Protein AF-A0A3D5Z446-F1 (afdb_monomer)

Radius of gyration: 18.98 Å; Cα contacts (8 Å, |Δi|>4): 408; chains: 1; bounding box: 45×40×51 Å

Structure (mmCIF, N/CA/C/O backbone):
data_AF-A0A3D5Z446-F1
#
_entry.id   AF-A0A3D5Z446-F1
#
loop_
_atom_site.group_PDB
_atom_site.id
_atom_site.type_symbol
_atom_site.label_atom_id
_atom_site.label_alt_id
_atom_site.label_comp_id
_atom_site.label_asym_id
_atom_site.label_entity_id
_atom_site.label_seq_id
_atom_site.pdbx_PDB_ins_code
_atom_site.Cartn_x
_atom_site.Cartn_y
_atom_site.Cartn_z
_atom_site.occupancy
_atom_site.B_iso_or_equiv
_atom_site.auth_seq_id
_atom_site.auth_comp_id
_atom_site.auth_asym_id
_atom_site.auth_atom_id
_atom_site.pdbx_PDB_model_num
ATOM 1 N N . MET A 1 1 ? -9.336 -8.240 -19.511 1.00 37.75 1 MET A N 1
ATOM 2 C CA . MET A 1 1 ? -8.787 -9.476 -18.909 1.00 37.75 1 MET A CA 1
ATOM 3 C C . MET A 1 1 ? -7.400 -9.850 -19.448 1.00 37.75 1 MET A C 1
ATOM 5 O O . MET A 1 1 ? -6.536 -10.109 -18.628 1.00 37.75 1 MET A O 1
ATOM 9 N N . LEU A 1 2 ? -7.125 -9.786 -20.762 1.00 38.28 2 LEU A N 1
ATOM 10 C CA . LEU A 1 2 ? -5.829 -10.182 -21.368 1.00 38.28 2 LEU A CA 1
ATOM 11 C C . LEU A 1 2 ? -4.587 -9.330 -20.999 1.00 38.28 2 LEU A C 1
ATOM 13 O O . LEU A 1 2 ? -3.461 -9.781 -21.172 1.00 38.28 2 LEU A O 1
ATOM 17 N N . SER A 1 3 ? -4.750 -8.090 -20.524 1.00 54.88 3 SER A N 1
ATOM 18 C CA . SER A 1 3 ? -3.614 -7.197 -20.223 1.00 54.88 3 SER A CA 1
ATOM 19 C C . SER A 1 3 ? -2.907 -7.513 -18.904 1.00 54.88 3 SER A C 1
ATOM 21 O O . SER A 1 3 ? -1.715 -7.243 -18.780 1.00 54.88 3 SER A O 1
ATOM 23 N N . ASN A 1 4 ? -3.639 -8.067 -17.931 1.00 65.50 4 ASN A N 1
ATOM 24 C CA . ASN A 1 4 ? -3.119 -8.335 -16.589 1.00 65.50 4 ASN A CA 1
ATOM 25 C C . ASN A 1 4 ? -2.295 -9.619 -16.554 1.00 65.50 4 ASN A C 1
ATOM 27 O O . ASN A 1 4 ? -1.234 -9.621 -15.941 1.00 65.50 4 ASN A O 1
ATOM 31 N N . SER A 1 5 ? -2.731 -10.667 -17.265 1.00 74.88 5 SER A N 1
ATOM 32 C CA . SER A 1 5 ? -1.976 -11.922 -17.363 1.00 74.88 5 SER A CA 1
ATOM 33 C C . SER A 1 5 ? -0.586 -11.680 -17.941 1.00 74.88 5 SER A C 1
ATOM 35 O O . SER A 1 5 ? 0.400 -12.051 -17.327 1.00 74.88 5 SER A O 1
ATOM 37 N N . ARG A 1 6 ? -0.481 -10.910 -19.031 1.00 84.94 6 ARG A N 1
ATOM 38 C CA . ARG A 1 6 ? 0.816 -10.606 -19.649 1.00 84.94 6 ARG A CA 1
ATOM 39 C C . ARG A 1 6 ? 1.774 -9.853 -18.718 1.00 84.94 6 ARG A C 1
ATOM 41 O O . ARG A 1 6 ? 2.976 -10.077 -18.779 1.00 84.94 6 ARG A O 1
ATOM 48 N N . LEU A 1 7 ? 1.277 -8.924 -17.899 1.00 88.69 7 LEU A N 1
ATOM 49 C CA . LEU A 1 7 ? 2.117 -8.211 -16.928 1.00 88.69 7 LEU A CA 1
ATOM 50 C C . LEU A 1 7 ? 2.594 -9.137 -15.806 1.00 88.69 7 LEU A C 1
ATOM 52 O O . LEU A 1 7 ? 3.760 -9.068 -15.425 1.00 88.69 7 LEU A O 1
ATOM 56 N N . LEU A 1 8 ? 1.707 -10.004 -15.317 1.00 87.62 8 LEU A N 1
ATOM 57 C CA . LEU A 1 8 ? 2.046 -11.023 -14.328 1.00 87.62 8 LEU A CA 1
ATOM 58 C C . LEU A 1 8 ? 3.076 -12.010 -14.887 1.00 87.62 8 LEU A C 1
ATOM 60 O O . LEU A 1 8 ? 4.090 -12.227 -14.240 1.00 87.62 8 LEU A O 1
ATOM 64 N N . ASP A 1 9 ? 2.903 -12.503 -16.114 1.00 91.00 9 ASP A N 1
ATOM 65 C CA . ASP A 1 9 ? 3.863 -13.404 -16.769 1.00 91.00 9 ASP A CA 1
ATOM 66 C C . ASP A 1 9 ? 5.250 -12.758 -16.886 1.00 91.00 9 ASP A C 1
ATOM 68 O O . ASP A 1 9 ? 6.274 -13.391 -16.628 1.00 91.00 9 ASP A O 1
ATOM 72 N N . LYS A 1 10 ? 5.296 -11.462 -17.225 1.00 93.94 10 LYS A N 1
ATOM 73 C CA . LYS A 1 10 ? 6.548 -10.696 -17.276 1.00 93.94 10 LYS A CA 1
ATOM 74 C C . LYS A 1 10 ? 7.211 -10.576 -15.908 1.00 93.94 10 LYS A C 1
ATOM 76 O O . LYS A 1 10 ? 8.431 -10.627 -15.855 1.00 93.94 10 LYS A O 1
ATOM 81 N N . LEU A 1 11 ? 6.440 -10.404 -14.838 1.00 94.31 11 LEU A N 1
ATOM 82 C CA . LEU A 1 11 ? 6.952 -10.295 -13.469 1.00 94.31 11 LEU A CA 1
ATOM 83 C C . LEU A 1 11 ? 7.368 -11.645 -12.878 1.00 94.31 11 LEU A C 1
ATOM 85 O O . LEU A 1 11 ? 8.343 -11.700 -12.143 1.00 94.31 11 LEU A O 1
ATOM 89 N N . LEU A 1 12 ? 6.639 -12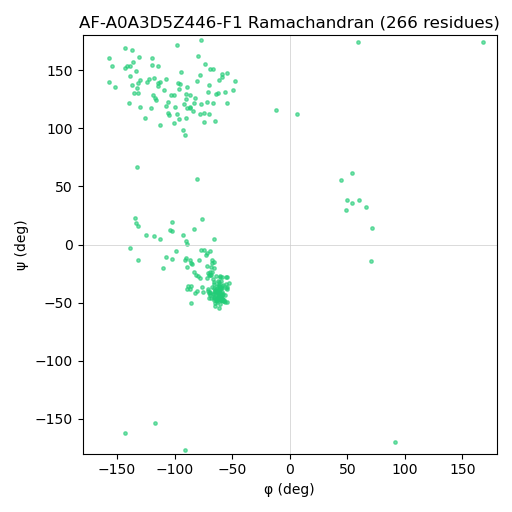.718 -13.181 1.00 93.31 12 LEU A N 1
ATOM 90 C CA . LEU A 1 12 ? 6.845 -14.034 -12.572 1.00 93.31 12 LEU A CA 1
ATOM 91 C C . LEU A 1 12 ? 7.899 -14.864 -13.299 1.00 93.31 12 LEU A C 1
ATOM 93 O O . LEU A 1 12 ? 8.662 -15.583 -12.662 1.00 93.31 12 LEU A O 1
ATOM 97 N N . THR A 1 13 ? 7.932 -14.789 -14.628 1.00 93.88 13 THR A N 1
ATOM 98 C CA . THR A 1 13 ? 8.770 -15.673 -15.455 1.00 93.88 13 THR A CA 1
ATOM 99 C C . THR A 1 13 ? 9.466 -14.961 -16.613 1.00 93.88 13 THR A C 1
ATOM 101 O O . THR A 1 13 ? 10.196 -15.597 -17.367 1.00 93.88 13 THR A O 1
ATOM 104 N N . GLY A 1 14 ? 9.211 -13.667 -16.809 1.00 94.50 14 GLY A N 1
ATOM 105 C CA . GLY A 1 14 ? 9.673 -12.920 -17.976 1.00 94.50 14 GLY A CA 1
ATOM 106 C C . GLY A 1 14 ? 10.627 -11.782 -17.635 1.00 94.50 14 GLY A C 1
ATOM 107 O O . GLY A 1 14 ? 11.328 -11.804 -16.628 1.00 94.50 14 GLY A O 1
ATOM 108 N N . GLU A 1 15 ? 10.646 -10.766 -18.503 1.00 95.19 15 GLU A N 1
ATOM 109 C CA . GLU A 1 15 ? 11.639 -9.689 -18.429 1.00 95.19 15 GLU A CA 1
ATOM 110 C C . GLU A 1 15 ? 11.600 -8.885 -17.122 1.00 95.19 15 GLU A C 1
ATOM 112 O O . GLU A 1 15 ? 12.626 -8.385 -16.707 1.00 95.19 15 GLU A O 1
ATOM 117 N N . TYR A 1 16 ? 10.471 -8.778 -16.419 1.00 96.50 16 TYR A N 1
ATOM 118 C CA . TYR A 1 16 ? 10.388 -8.004 -15.171 1.00 96.50 16 TYR A CA 1
ATOM 119 C C . TYR A 1 16 ? 10.694 -8.818 -13.906 1.00 96.50 16 TYR A C 1
ATOM 121 O O . TYR A 1 16 ? 10.630 -8.258 -12.811 1.00 96.50 16 TYR A O 1
ATOM 129 N N . LEU A 1 17 ? 11.063 -10.096 -14.026 1.00 96.81 17 LEU A N 1
ATOM 130 C CA . LEU A 1 17 ? 11.439 -10.925 -12.878 1.00 96.81 17 LEU A CA 1
ATOM 131 C C . LEU A 1 17 ? 12.616 -10.354 -12.060 1.00 96.81 17 LEU A C 1
ATOM 133 O O . LEU A 1 17 ? 12.499 -10.326 -10.834 1.00 96.81 17 LEU A O 1
ATOM 137 N N . PRO A 1 18 ? 13.706 -9.827 -12.658 1.00 97.81 18 PRO A N 1
ATOM 138 C CA . PRO A 1 18 ? 14.780 -9.207 -11.877 1.00 97.81 18 PRO A CA 1
ATOM 139 C C . PRO A 1 18 ? 14.294 -8.010 -11.048 1.00 97.81 18 PRO A C 1
ATOM 141 O O . PRO A 1 18 ? 14.693 -7.848 -9.899 1.00 97.81 18 PRO A O 1
ATOM 144 N N . ILE A 1 19 ? 13.365 -7.213 -11.590 1.00 97.62 19 ILE A N 1
ATOM 145 C CA . ILE A 1 19 ? 12.755 -6.077 -10.882 1.00 97.62 19 ILE A CA 1
ATOM 146 C C . ILE A 1 19 ? 11.914 -6.572 -9.702 1.00 97.62 19 ILE A C 1
ATOM 148 O O . ILE A 1 19 ? 12.029 -6.028 -8.605 1.00 97.62 19 ILE A O 1
ATOM 152 N N . LEU A 1 20 ? 11.087 -7.605 -9.907 1.00 96.50 20 LEU A N 1
ATOM 153 C CA . LEU A 1 20 ? 10.292 -8.200 -8.830 1.00 96.50 20 LEU A CA 1
ATOM 154 C C . LEU A 1 20 ? 11.195 -8.732 -7.710 1.00 96.50 20 LEU A C 1
ATOM 156 O O . LEU A 1 20 ? 10.954 -8.437 -6.543 1.00 96.50 20 LEU A O 1
ATOM 160 N N . ASN A 1 21 ? 12.241 -9.482 -8.064 1.00 96.62 21 ASN A N 1
ATOM 161 C CA . ASN A 1 21 ? 13.179 -10.050 -7.098 1.00 96.62 21 ASN A CA 1
ATOM 162 C C . ASN A 1 21 ? 13.910 -8.967 -6.304 1.00 96.62 21 ASN A C 1
ATOM 164 O O . ASN A 1 21 ? 14.056 -9.106 -5.092 1.00 96.62 21 ASN A O 1
ATOM 168 N N . LEU A 1 22 ? 14.329 -7.881 -6.959 1.00 96.94 22 LEU A N 1
ATOM 169 C CA . LEU A 1 22 ? 14.943 -6.748 -6.276 1.00 96.94 22 LEU A CA 1
ATOM 170 C C . LEU A 1 22 ? 13.975 -6.139 -5.259 1.00 96.94 22 LEU A C 1
ATOM 172 O O . LEU A 1 22 ? 14.331 -6.017 -4.093 1.00 96.94 22 LEU A O 1
ATOM 176 N N . VAL A 1 23 ? 12.740 -5.820 -5.666 1.00 95.00 23 VAL A N 1
ATOM 177 C CA . VAL A 1 23 ? 11.748 -5.208 -4.763 1.00 95.00 23 VAL A CA 1
ATOM 178 C C . VAL A 1 23 ? 11.422 -6.117 -3.577 1.00 95.00 23 VAL A C 1
ATOM 180 O O . VAL A 1 23 ? 11.305 -5.632 -2.461 1.00 95.00 23 VAL A O 1
ATOM 183 N N . LYS A 1 24 ? 11.324 -7.437 -3.780 1.00 92.75 24 LYS A N 1
ATOM 184 C CA . LYS A 1 24 ? 11.061 -8.391 -2.687 1.00 92.75 24 LYS A CA 1
ATOM 185 C C . LYS A 1 24 ? 12.178 -8.441 -1.641 1.00 92.75 24 LYS A C 1
ATOM 187 O O . LYS A 1 24 ? 11.905 -8.782 -0.496 1.00 92.75 24 LYS A O 1
ATOM 192 N N . ASN A 1 25 ? 13.410 -8.119 -2.032 1.00 93.00 25 ASN A N 1
ATOM 193 C CA . ASN A 1 25 ? 14.583 -8.152 -1.158 1.00 93.00 25 ASN A CA 1
ATOM 194 C C . ASN A 1 25 ? 14.959 -6.773 -0.589 1.00 93.00 25 ASN A C 1
ATOM 196 O O . ASN A 1 25 ? 15.871 -6.684 0.232 1.00 93.00 25 ASN A O 1
ATOM 200 N N . ASP A 1 26 ? 14.286 -5.706 -1.019 1.00 92.94 26 ASP A N 1
ATOM 201 C CA . ASP A 1 26 ? 14.576 -4.331 -0.626 1.00 92.94 26 ASP A CA 1
ATOM 202 C C . ASP A 1 26 ? 13.424 -3.776 0.229 1.00 92.94 26 ASP A C 1
ATOM 204 O O . ASP A 1 26 ? 12.380 -3.414 -0.317 1.00 92.94 26 ASP A O 1
ATOM 208 N N . PRO A 1 27 ? 13.584 -3.689 1.564 1.00 86.25 27 PRO A N 1
ATOM 209 C CA . PRO A 1 27 ? 12.494 -3.327 2.471 1.00 86.25 27 PRO A CA 1
ATOM 210 C C . PR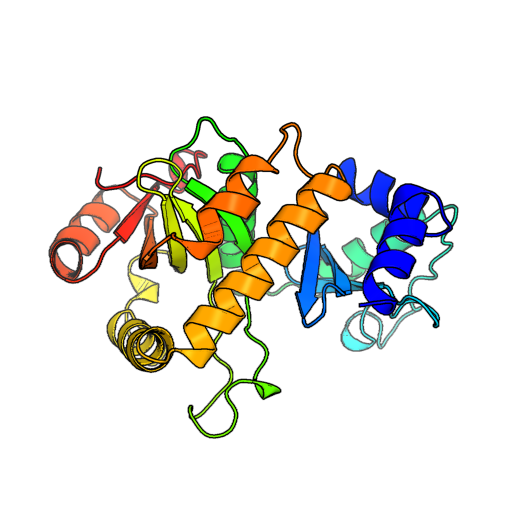O A 1 27 ? 12.012 -1.878 2.320 1.00 86.25 27 PRO A C 1
ATOM 212 O O . PRO A 1 27 ? 10.952 -1.538 2.842 1.00 86.25 27 PRO A O 1
ATOM 215 N N . ASP A 1 28 ? 12.767 -1.022 1.622 1.00 88.00 28 ASP A N 1
ATOM 216 C CA . ASP A 1 28 ? 12.363 0.361 1.370 1.00 88.00 28 ASP A CA 1
ATOM 217 C C . ASP A 1 28 ? 11.562 0.522 0.068 1.00 88.00 28 ASP A C 1
ATOM 219 O O . ASP A 1 28 ? 11.038 1.608 -0.216 1.00 88.00 28 ASP A O 1
ATOM 223 N N . LEU A 1 29 ? 11.526 -0.515 -0.772 1.00 91.50 29 LEU A N 1
ATOM 224 C CA . LEU A 1 29 ? 10.749 -0.518 -2.001 1.00 91.50 29 LEU A CA 1
ATOM 225 C C . LEU A 1 29 ? 9.416 -1.217 -1.778 1.00 91.50 29 LEU A C 1
ATOM 227 O O . LEU A 1 29 ? 9.328 -2.282 -1.177 1.00 91.50 29 LEU A O 1
ATOM 231 N N . SER A 1 30 ? 8.366 -0.641 -2.350 1.00 89.50 30 SER A N 1
ATOM 232 C CA . SER A 1 30 ? 7.062 -1.288 -2.413 1.00 89.50 30 SER A CA 1
ATOM 233 C C . SER A 1 30 ? 6.583 -1.374 -3.849 1.00 89.50 30 SER A C 1
ATOM 235 O O . SER A 1 30 ? 6.746 -0.441 -4.639 1.00 89.50 30 SER A O 1
ATOM 237 N N . ILE A 1 31 ? 5.984 -2.509 -4.200 1.00 91.31 31 ILE A N 1
ATOM 238 C CA . ILE A 1 31 ? 5.259 -2.673 -5.455 1.00 91.31 31 ILE A CA 1
ATOM 239 C C . ILE A 1 31 ? 3.764 -2.707 -5.154 1.00 91.31 31 ILE A C 1
ATOM 241 O O . ILE A 1 31 ? 3.272 -3.577 -4.440 1.00 91.31 31 ILE A O 1
ATOM 245 N N . GLU A 1 32 ? 3.041 -1.742 -5.713 1.00 88.00 32 GLU A N 1
ATOM 246 C CA . GLU A 1 32 ? 1.597 -1.632 -5.548 1.00 88.00 32 GLU A CA 1
ATOM 247 C C . GLU A 1 32 ? 0.884 -1.855 -6.876 1.00 88.00 32 GLU A C 1
ATOM 249 O O . GLU A 1 32 ? 1.292 -1.354 -7.932 1.00 88.00 32 GLU A O 1
ATOM 254 N N . MET A 1 33 ? -0.219 -2.594 -6.807 1.00 83.69 33 MET A N 1
ATOM 255 C CA . MET A 1 33 ? -1.065 -2.910 -7.953 1.00 83.69 33 MET A CA 1
ATOM 256 C C . MET A 1 33 ? -2.173 -1.863 -8.032 1.00 83.69 33 MET A C 1
ATOM 258 O O . MET A 1 33 ? -3.153 -1.921 -7.298 1.00 83.69 33 MET A O 1
ATOM 262 N N . ARG A 1 34 ? -1.999 -0.861 -8.900 1.00 77.44 34 ARG A N 1
ATOM 263 C CA . ARG A 1 34 ? -2.938 0.270 -9.037 1.00 77.44 34 ARG A CA 1
ATOM 264 C C . ARG A 1 34 ? -3.905 0.062 -10.198 1.00 77.44 34 ARG A C 1
ATOM 266 O O . ARG A 1 34 ? -3.719 -0.867 -10.972 1.00 77.44 34 ARG A O 1
ATOM 273 N N . ILE A 1 35 ? -4.918 0.933 -10.315 1.00 70.75 35 ILE A N 1
ATOM 274 C CA . ILE A 1 35 ? -5.964 0.992 -11.366 1.00 70.75 35 ILE A CA 1
ATOM 275 C C . ILE A 1 35 ? -5.659 0.097 -12.583 1.00 70.75 35 ILE A C 1
ATOM 277 O O . ILE A 1 35 ? -4.710 0.358 -13.324 1.00 70.75 35 ILE A O 1
ATOM 281 N N . LYS A 1 36 ? -6.507 -0.917 -12.813 1.00 72.31 36 LYS A N 1
ATOM 282 C CA . LYS A 1 36 ? -6.322 -1.975 -13.832 1.00 72.31 36 LYS A CA 1
ATOM 283 C C . LYS A 1 36 ? -5.122 -2.900 -13.555 1.00 72.31 36 LYS A C 1
ATOM 285 O O . LYS A 1 36 ? -4.524 -3.393 -14.503 1.00 72.31 36 LYS A O 1
ATOM 290 N N . ASN A 1 37 ? -4.795 -3.154 -12.284 1.00 73.50 37 ASN A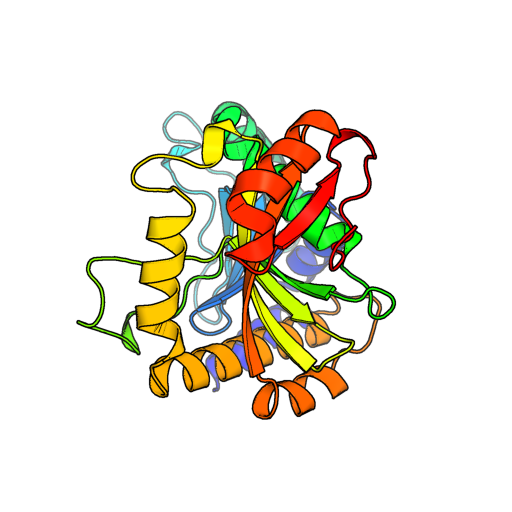 N 1
ATOM 291 C CA . ASN A 1 37 ? -3.674 -3.994 -11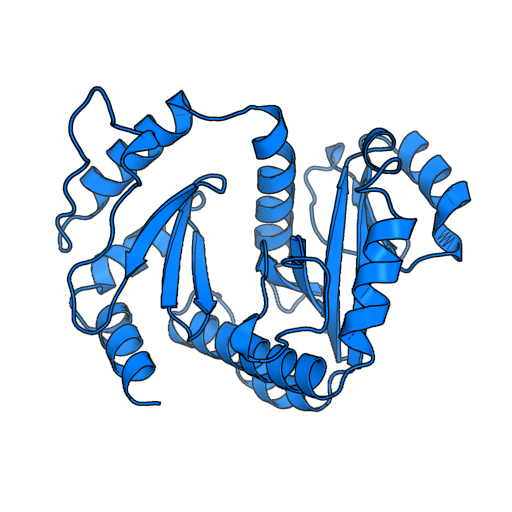.829 1.00 73.50 37 ASN A CA 1
ATOM 292 C C . ASN A 1 37 ? -2.332 -3.643 -12.489 1.00 73.50 37 ASN A C 1
ATOM 294 O O . ASN A 1 37 ? -1.535 -4.518 -12.825 1.00 73.50 37 ASN A O 1
ATOM 298 N N . GLN A 1 38 ? -2.089 -2.354 -12.702 1.00 86.19 38 GLN A N 1
ATOM 299 C CA . GLN A 1 38 ? -0.813 -1.867 -13.188 1.00 86.19 38 GLN A CA 1
ATOM 300 C C . GLN A 1 38 ? 0.214 -1.852 -12.042 1.00 86.19 38 GLN A C 1
ATOM 302 O O . GLN A 1 38 ? -0.001 -1.119 -11.070 1.00 86.19 38 GLN A O 1
ATOM 307 N N . PRO A 1 39 ? 1.342 -2.576 -12.168 1.00 90.31 39 PRO A N 1
ATOM 308 C CA . PRO A 1 39 ? 2.393 -2.560 -11.166 1.00 90.31 39 PRO A CA 1
ATOM 309 C C . PRO A 1 39 ? 3.139 -1.228 -11.177 1.00 90.31 39 PRO A C 1
ATOM 311 O O . PRO A 1 39 ? 3.581 -0.743 -12.230 1.00 90.31 39 PRO A O 1
ATOM 314 N N . LYS A 1 40 ? 3.300 -0.662 -9.986 1.00 93.56 40 LYS A N 1
ATOM 315 C CA . LYS A 1 40 ? 4.050 0.565 -9.741 1.00 93.56 40 LYS A CA 1
ATOM 316 C C . LYS A 1 40 ? 4.995 0.361 -8.570 1.00 93.56 40 LYS A C 1
ATOM 318 O O . LYS A 1 40 ? 4.556 -0.105 -7.524 1.00 93.56 40 LYS A O 1
ATOM 323 N N . VAL A 1 41 ? 6.264 0.719 -8.749 1.00 94.81 41 VAL A N 1
ATOM 324 C CA . VAL A 1 41 ? 7.288 0.626 -7.704 1.00 94.81 41 VAL A CA 1
ATOM 325 C C . VAL A 1 41 ? 7.503 1.998 -7.083 1.00 94.81 41 VAL A C 1
ATOM 327 O O . VAL A 1 41 ? 7.726 2.979 -7.801 1.00 94.81 41 VAL A O 1
ATOM 330 N N . TYR A 1 42 ? 7.445 2.061 -5.759 1.00 92.69 42 TYR A N 1
ATOM 331 C CA . TYR A 1 42 ? 7.565 3.279 -4.972 1.00 92.69 42 TYR A CA 1
ATOM 332 C C . TYR A 1 42 ? 8.754 3.216 -4.013 1.00 92.69 42 TYR A C 1
ATOM 334 O O . TYR A 1 42 ? 9.163 2.144 -3.577 1.00 92.69 42 TYR A O 1
ATOM 342 N N . TYR A 1 43 ? 9.262 4.397 -3.667 1.00 91.38 43 TYR A N 1
ATOM 343 C CA . TYR A 1 43 ? 10.209 4.634 -2.580 1.00 91.38 43 TYR A CA 1
ATOM 344 C C . TYR A 1 43 ? 9.805 5.924 -1.869 1.00 91.38 43 TYR A C 1
ATOM 346 O O . TYR A 1 43 ? 9.706 6.968 -2.521 1.00 91.38 43 TYR A O 1
ATOM 354 N N . LYS A 1 44 ? 9.528 5.870 -0.558 1.00 86.56 44 LYS A N 1
ATOM 355 C CA . LYS A 1 44 ? 9.132 7.046 0.252 1.00 86.56 44 LYS A CA 1
ATOM 356 C C . LYS A 1 44 ? 8.091 7.944 -0.452 1.00 86.56 44 LYS A C 1
ATOM 358 O O . LYS A 1 44 ? 8.321 9.128 -0.692 1.00 86.56 44 LYS A O 1
ATOM 363 N N . LYS A 1 45 ? 6.961 7.348 -0.859 1.00 85.94 45 LYS A N 1
ATOM 364 C CA . LYS A 1 45 ? 5.813 7.941 -1.585 1.00 85.94 45 LYS A CA 1
ATOM 365 C C . LYS A 1 45 ? 6.086 8.317 -3.041 1.00 85.94 45 LYS A C 1
ATOM 367 O O . LYS A 1 45 ? 5.151 8.535 -3.812 1.00 85.94 45 LYS A O 1
ATOM 372 N N . SER A 1 46 ? 7.350 8.366 -3.444 1.00 89.44 46 SER A N 1
ATOM 373 C CA . SER A 1 46 ? 7.752 8.743 -4.792 1.00 89.44 46 SER A CA 1
ATOM 374 C C . SER A 1 46 ? 7.634 7.548 -5.728 1.00 89.44 46 SER A C 1
ATOM 376 O O . SER A 1 46 ? 8.183 6.479 -5.467 1.00 89.44 46 SER A O 1
ATOM 378 N N . LEU A 1 47 ? 6.904 7.731 -6.827 1.00 92.94 47 LEU A N 1
ATOM 379 C CA . LEU A 1 47 ? 6.793 6.734 -7.886 1.00 92.94 47 LEU A CA 1
ATOM 380 C C . LEU A 1 47 ? 8.129 6.643 -8.627 1.00 92.94 47 LEU A C 1
ATOM 382 O O . LEU A 1 47 ? 8.519 7.585 -9.318 1.00 92.94 47 LEU A O 1
ATOM 386 N N . LEU A 1 48 ? 8.810 5.508 -8.490 1.00 96.25 48 LEU A N 1
ATOM 387 C CA . LEU A 1 48 ? 10.074 5.257 -9.172 1.00 96.25 48 LEU A CA 1
ATOM 388 C C . LEU A 1 48 ? 9.862 4.627 -10.541 1.00 96.25 48 LEU A C 1
ATOM 390 O O . LEU A 1 48 ? 10.606 4.935 -11.462 1.00 96.25 48 LEU A O 1
ATOM 394 N N . LEU A 1 49 ? 8.893 3.723 -10.686 1.00 97.06 49 LEU A N 1
ATOM 395 C CA . LEU A 1 49 ? 8.747 2.937 -11.909 1.00 97.06 49 LEU A CA 1
ATOM 396 C C . LEU A 1 49 ? 7.291 2.539 -12.142 1.00 97.06 49 LEU A C 1
ATOM 398 O O . LEU A 1 49 ? 6.625 2.066 -11.224 1.00 97.06 49 LEU A O 1
ATOM 402 N N . THR A 1 50 ? 6.806 2.669 -13.376 1.00 95.88 50 THR A N 1
ATOM 403 C CA . THR A 1 50 ? 5.526 2.086 -13.808 1.00 95.88 50 THR A CA 1
ATOM 404 C C . THR A 1 50 ? 5.764 1.067 -14.913 1.00 95.88 50 THR A C 1
ATOM 406 O O . THR A 1 50 ? 6.368 1.382 -15.941 1.00 95.88 50 THR A O 1
ATOM 409 N N . LEU A 1 51 ? 5.259 -0.152 -14.717 1.00 94.69 51 LEU A N 1
ATOM 410 C CA . LEU A 1 51 ? 5.411 -1.252 -15.667 1.00 94.69 51 LEU A CA 1
ATOM 411 C C . LEU A 1 51 ? 4.213 -1.345 -16.620 1.00 94.69 51 LEU A C 1
ATOM 413 O O . LEU A 1 51 ? 3.070 -1.026 -16.274 1.00 94.69 51 LEU A O 1
ATOM 417 N N . PHE A 1 52 ? 4.478 -1.803 -17.846 1.00 92.50 52 PHE A N 1
ATOM 418 C CA . PHE A 1 52 ? 3.466 -1.944 -18.892 1.00 92.50 52 PHE A CA 1
ATOM 419 C C . PHE A 1 52 ? 3.565 -3.300 -19.601 1.00 92.50 52 PHE A C 1
ATOM 421 O O . PHE A 1 52 ? 4.657 -3.843 -19.771 1.00 92.50 52 PHE A O 1
ATOM 428 N N . PRO A 1 53 ? 2.438 -3.849 -20.091 1.00 89.19 53 PRO A N 1
ATOM 429 C CA . PRO A 1 53 ? 2.463 -5.121 -20.809 1.00 89.19 53 PRO A CA 1
AT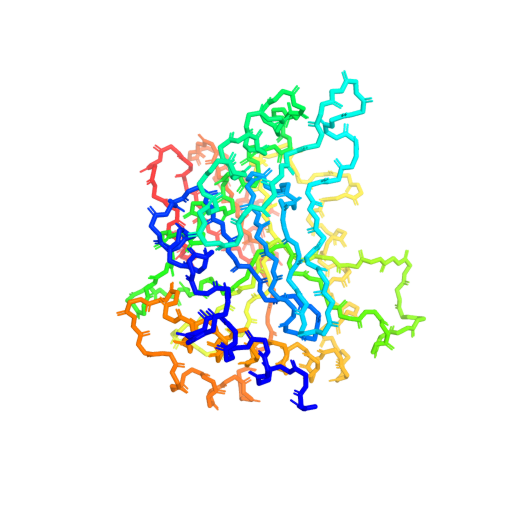OM 430 C C . PRO A 1 53 ? 3.153 -4.984 -22.175 1.00 89.19 53 PRO A C 1
ATOM 432 O O . PRO A 1 53 ? 3.946 -5.843 -22.560 1.00 89.19 53 PRO A O 1
ATOM 435 N N . ASN A 1 54 ? 2.881 -3.881 -22.886 1.00 88.31 54 ASN A N 1
ATOM 436 C CA . ASN A 1 54 ? 3.146 -3.742 -24.326 1.00 88.31 54 ASN A CA 1
ATOM 437 C C . ASN A 1 54 ? 4.012 -2.525 -24.694 1.00 88.31 54 ASN A C 1
ATOM 439 O O . ASN A 1 54 ? 4.129 -2.197 -25.870 1.00 88.31 54 ASN A O 1
ATOM 4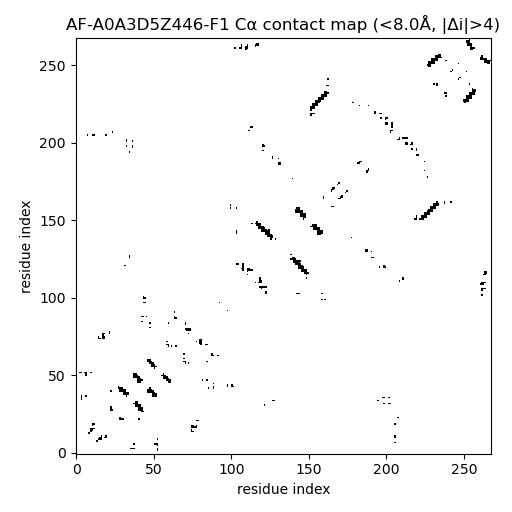43 N N . ARG A 1 55 ? 4.572 -1.812 -23.713 1.00 91.38 55 ARG A N 1
ATOM 444 C CA . ARG A 1 55 ? 5.461 -0.670 -23.959 1.00 91.38 55 ARG A CA 1
ATOM 445 C C . ARG A 1 55 ? 6.576 -0.622 -22.926 1.00 91.38 55 ARG A C 1
ATOM 447 O O . ARG A 1 55 ? 6.518 -1.338 -21.929 1.00 91.38 55 ARG A O 1
ATOM 454 N N . LYS A 1 56 ? 7.574 0.226 -23.179 1.00 93.25 56 LYS A N 1
ATOM 455 C CA . LYS A 1 56 ? 8.668 0.462 -22.236 1.00 93.25 56 LYS A CA 1
ATOM 456 C C . LYS A 1 56 ? 8.127 0.974 -20.891 1.00 93.25 56 LYS A C 1
ATOM 458 O O . LYS A 1 56 ? 7.130 1.706 -20.899 1.00 93.25 56 LYS A O 1
ATOM 463 N N . PRO A 1 57 ? 8.774 0.613 -19.769 1.00 96.06 57 PRO A N 1
ATOM 464 C CA . PRO A 1 57 ? 8.469 1.195 -18.471 1.00 96.06 57 PRO A CA 1
ATOM 465 C C . PRO A 1 57 ? 8.555 2.723 -18.483 1.00 96.06 57 PRO A C 1
ATOM 467 O O . PRO A 1 57 ? 9.374 3.306 -19.196 1.00 96.06 57 PRO A O 1
ATOM 470 N N . GLU A 1 58 ? 7.724 3.363 -17.667 1.00 96.69 58 GLU A N 1
ATOM 471 C CA . GLU A 1 58 ? 7.894 4.779 -17.337 1.00 96.69 58 GLU A CA 1
ATOM 472 C C . GLU A 1 58 ? 8.774 4.888 -16.097 1.00 96.69 58 GLU A C 1
ATOM 474 O O . GLU A 1 58 ? 8.475 4.278 -15.069 1.00 96.69 58 GLU A O 1
ATOM 479 N N . LEU A 1 59 ? 9.860 5.649 -16.222 1.00 97.38 59 LEU A N 1
ATOM 480 C CA . LEU A 1 59 ? 10.880 5.823 -15.190 1.00 97.38 59 LEU A CA 1
ATOM 481 C C . LEU A 1 59 ? 10.560 7.021 -14.278 1.00 97.38 59 LEU A C 1
ATOM 483 O O . LEU A 1 59 ? 9.542 7.697 -14.447 1.00 97.38 59 LEU A O 1
ATOM 487 N N . LEU A 1 60 ? 11.465 7.306 -13.339 1.00 96.12 60 LEU A N 1
ATOM 488 C CA . LEU A 1 60 ? 11.379 8.421 -12.400 1.00 96.12 60 LEU A CA 1
ATOM 489 C C . LEU A 1 60 ? 11.073 9.739 -13.125 1.00 96.12 60 LEU A C 1
ATOM 491 O O . LEU A 1 60 ? 11.707 10.090 -14.128 1.00 96.12 60 LEU A O 1
ATOM 495 N N . ALA A 1 61 ? 10.103 10.480 -12.590 1.00 93.88 61 ALA A N 1
ATOM 496 C CA . ALA A 1 61 ? 9.624 11.716 -13.191 1.00 93.88 61 ALA A CA 1
ATOM 497 C C . ALA A 1 61 ? 10.743 12.759 -13.346 1.00 93.88 61 ALA A C 1
ATOM 499 O O . ALA A 1 61 ? 11.589 12.923 -12.467 1.00 93.88 61 ALA A O 1
ATOM 500 N N . VAL A 1 62 ? 10.690 13.525 -14.441 1.00 92.31 62 VAL A N 1
ATOM 501 C CA . VAL A 1 62 ? 11.695 14.549 -14.790 1.00 92.31 62 VAL A CA 1
ATOM 502 C C . VAL A 1 62 ? 11.935 15.582 -13.690 1.00 92.31 62 VAL A C 1
ATOM 504 O O . VAL A 1 62 ? 13.042 16.090 -13.560 1.00 92.31 62 VAL A O 1
ATOM 507 N N . GLY A 1 63 ? 10.935 15.849 -12.846 1.00 91.25 63 GLY A N 1
ATOM 508 C CA . GLY A 1 63 ? 11.066 16.772 -11.718 1.00 91.25 63 GLY A CA 1
ATOM 509 C C . GLY A 1 63 ? 12.212 16.432 -10.757 1.00 91.25 63 GLY A C 1
ATOM 510 O O . GLY A 1 63 ? 12.775 17.348 -10.176 1.00 91.25 63 GLY A O 1
ATOM 511 N N . TYR A 1 64 ? 12.601 15.157 -10.643 1.00 91.19 64 TYR A N 1
ATOM 512 C CA . TYR A 1 64 ? 13.684 14.715 -9.755 1.00 91.19 64 TYR A CA 1
ATOM 513 C C . TYR A 1 64 ? 15.085 14.819 -10.372 1.00 91.19 64 TYR A C 1
ATOM 515 O O . TYR A 1 64 ? 16.077 14.726 -9.654 1.00 91.19 64 TYR A O 1
ATOM 523 N N . TRP A 1 65 ? 15.189 14.966 -11.695 1.00 91.25 65 TRP A N 1
ATOM 524 C CA . TRP A 1 65 ? 16.464 14.986 -12.426 1.00 91.25 65 TRP A CA 1
ATOM 525 C C . TRP A 1 65 ? 16.535 16.117 -13.453 1.00 91.25 65 TRP A C 1
ATOM 527 O O . TRP A 1 65 ? 17.331 16.059 -14.380 1.00 91.25 65 TRP A O 1
ATOM 537 N N . LYS A 1 66 ? 15.739 17.176 -13.279 1.00 89.00 66 LYS A N 1
ATOM 538 C CA . LYS A 1 66 ? 15.644 18.301 -14.224 1.00 89.00 66 LYS A CA 1
ATOM 539 C C . LYS A 1 66 ? 17.004 18.926 -14.569 1.00 89.00 66 LYS A C 1
ATOM 541 O O . LYS A 1 66 ? 17.195 19.373 -15.693 1.00 89.00 66 LYS A O 1
ATOM 546 N N . GLU A 1 67 ? 17.928 18.941 -13.611 1.00 86.06 67 GLU A N 1
ATOM 547 C CA . GLU A 1 67 ? 19.285 19.496 -13.742 1.00 86.06 67 GLU A CA 1
ATOM 548 C C . GLU A 1 67 ? 20.368 18.411 -13.891 1.00 86.06 67 GLU A C 1
ATOM 550 O O . GLU A 1 67 ? 21.557 18.683 -13.743 1.00 86.06 67 GLU A O 1
ATOM 555 N N . GLY A 1 68 ? 19.974 17.162 -14.142 1.00 87.25 68 GLY A N 1
ATOM 556 C CA . GLY A 1 68 ? 20.876 16.016 -14.160 1.00 87.25 68 GLY A CA 1
ATOM 557 C C . GLY A 1 68 ? 20.532 14.991 -15.233 1.00 87.25 68 GLY A C 1
ATOM 558 O O . GLY A 1 68 ? 19.821 15.260 -16.199 1.00 87.25 68 GLY A O 1
ATOM 559 N N . ILE A 1 69 ? 21.078 13.790 -15.060 1.00 88.81 69 ILE A N 1
ATOM 560 C CA . ILE A 1 69 ? 20.889 12.672 -15.982 1.00 88.81 69 ILE A CA 1
ATOM 561 C C . ILE A 1 69 ? 19.760 11.790 -15.451 1.00 88.81 69 ILE A C 1
ATOM 563 O O . ILE A 1 69 ? 19.729 11.458 -14.264 1.00 88.81 69 ILE A O 1
ATOM 567 N N . GLN A 1 70 ? 18.842 11.397 -16.334 1.00 93.69 70 GLN A N 1
ATOM 568 C CA . GLN A 1 70 ? 17.825 10.407 -16.002 1.00 93.69 70 GLN A CA 1
ATOM 569 C C . GLN A 1 70 ? 18.494 9.066 -15.656 1.00 93.69 70 GLN A C 1
ATOM 571 O O . GLN A 1 70 ? 19.292 8.574 -16.457 1.00 93.69 70 GLN A O 1
ATOM 576 N N . PRO A 1 71 ? 18.141 8.427 -14.528 1.00 95.12 71 PRO A N 1
ATOM 577 C CA . PRO A 1 71 ? 18.575 7.063 -14.253 1.00 95.12 71 PRO A CA 1
ATOM 578 C C . PRO A 1 71 ? 18.148 6.115 -15.379 1.00 95.12 71 PRO A C 1
ATOM 580 O O . PRO A 1 71 ? 16.987 6.111 -15.792 1.00 95.12 71 PRO A O 1
ATOM 583 N N . ILE A 1 72 ? 19.080 5.301 -15.870 1.00 96.38 72 ILE A N 1
ATOM 584 C CA . ILE A 1 72 ? 18.825 4.334 -16.944 1.00 96.38 72 ILE A CA 1
ATOM 585 C C . ILE A 1 72 ? 18.396 3.010 -16.319 1.00 96.38 72 ILE A C 1
ATOM 587 O O . ILE A 1 72 ? 19.071 2.505 -15.427 1.00 96.38 72 ILE A O 1
ATOM 591 N N . LEU A 1 73 ? 17.286 2.445 -16.798 1.00 97.44 73 LEU A N 1
ATOM 592 C CA . LEU A 1 73 ? 16.843 1.110 -16.410 1.00 97.44 73 LEU A CA 1
ATOM 593 C C . LEU A 1 73 ? 17.428 0.058 -17.356 1.00 97.44 73 LEU A C 1
ATOM 595 O O . LEU A 1 73 ? 16.975 -0.063 -18.496 1.00 97.44 73 LEU A O 1
ATOM 599 N N . ASP A 1 74 ? 18.381 -0.726 -16.854 1.00 96.75 74 ASP A N 1
ATOM 600 C CA . ASP A 1 74 ? 18.644 -2.068 -17.370 1.00 96.75 74 ASP A CA 1
ATOM 601 C C . ASP A 1 74 ? 17.718 -3.041 -16.637 1.00 96.75 74 ASP A C 1
ATOM 603 O O . ASP A 1 74 ? 17.757 -3.169 -15.418 1.00 96.75 74 ASP A O 1
ATOM 607 N N . VAL A 1 75 ? 16.835 -3.695 -17.384 1.00 94.62 75 VAL A N 1
ATOM 608 C CA . VAL A 1 75 ? 15.831 -4.598 -16.819 1.00 94.62 75 VAL A CA 1
ATOM 609 C C . VAL A 1 75 ? 16.468 -5.883 -16.267 1.00 94.62 75 VAL A C 1
ATOM 611 O O . VAL A 1 75 ? 15.917 -6.464 -15.335 1.00 94.62 75 VAL A O 1
ATOM 614 N N . ASN A 1 76 ? 17.627 -6.299 -16.790 1.00 95.56 76 ASN A N 1
ATOM 615 C CA . ASN A 1 76 ? 18.353 -7.474 -16.299 1.00 95.56 76 ASN A CA 1
ATOM 616 C C . ASN A 1 76 ? 19.191 -7.164 -15.051 1.00 95.56 76 ASN A C 1
ATOM 618 O O . ASN A 1 76 ? 19.438 -8.068 -14.258 1.00 95.56 76 ASN A O 1
ATOM 622 N N . PHE A 1 77 ? 19.597 -5.899 -14.884 1.00 96.75 77 PHE A N 1
ATOM 623 C CA . PHE A 1 77 ? 20.418 -5.407 -13.770 1.00 96.75 77 PHE A CA 1
ATOM 624 C C . PHE A 1 77 ? 19.824 -4.108 -13.184 1.00 96.75 77 PHE A C 1
ATOM 626 O O . PHE A 1 77 ? 20.394 -3.018 -13.344 1.00 96.75 77 PHE A O 1
ATOM 633 N N . PRO A 1 78 ? 18.631 -4.182 -12.559 1.00 97.88 78 PRO A N 1
ATOM 634 C CA . PRO A 1 78 ? 17.874 -3.001 -12.153 1.00 97.88 78 PRO A CA 1
ATOM 635 C C . PRO A 1 78 ? 18.459 -2.258 -10.939 1.00 97.88 78 PRO A C 1
ATOM 637 O O . PRO A 1 78 ? 18.016 -1.147 -10.643 1.00 97.88 78 PRO A O 1
ATOM 640 N N . GLU A 1 79 ? 19.453 -2.814 -10.247 1.00 97.88 79 GLU A N 1
ATOM 641 C CA . GLU A 1 79 ? 20.057 -2.262 -9.027 1.00 97.88 79 GLU A CA 1
ATOM 642 C C . GLU A 1 79 ? 20.547 -0.830 -9.236 1.00 97.88 79 GLU A C 1
ATOM 644 O O . GLU A 1 79 ? 20.176 0.083 -8.497 1.00 97.88 79 GLU A O 1
ATOM 649 N N . SER A 1 80 ? 21.304 -0.606 -10.315 1.00 97.12 80 SER A N 1
ATOM 650 C CA . SER A 1 80 ? 21.869 0.712 -10.616 1.00 97.12 80 SER A CA 1
ATOM 651 C C . SER A 1 80 ? 20.787 1.774 -10.825 1.00 97.12 80 SER A C 1
ATOM 653 O O . SER A 1 80 ? 20.961 2.930 -10.426 1.00 97.12 80 SER A O 1
ATOM 655 N N . TYR A 1 81 ? 19.657 1.387 -11.425 1.00 98.12 81 TYR A N 1
ATOM 656 C CA . TYR A 1 81 ? 18.519 2.276 -11.615 1.00 98.12 81 TYR A CA 1
ATOM 657 C C . TYR A 1 81 ? 17.909 2.685 -10.274 1.00 98.12 81 TYR A C 1
ATOM 659 O O . TYR A 1 81 ? 17.759 3.880 -10.005 1.00 98.12 81 TYR A O 1
ATOM 667 N N . PHE A 1 82 ? 17.571 1.704 -9.432 1.00 98.00 82 PHE A N 1
ATOM 668 C CA . PHE A 1 82 ? 16.912 1.961 -8.154 1.00 98.00 82 PHE A CA 1
ATOM 669 C C . PHE A 1 82 ? 17.815 2.740 -7.195 1.00 98.00 82 PHE A C 1
ATOM 671 O O . PHE A 1 82 ? 17.345 3.705 -6.595 1.00 98.00 82 PHE A O 1
ATOM 678 N N . ASP A 1 83 ? 19.112 2.434 -7.133 1.00 97.19 83 ASP A N 1
ATOM 679 C CA . ASP A 1 83 ? 20.074 3.175 -6.310 1.00 97.19 83 ASP A CA 1
ATOM 680 C C . ASP A 1 83 ? 20.160 4.656 -6.696 1.00 97.19 83 ASP A C 1
ATOM 682 O O . ASP A 1 83 ? 20.169 5.546 -5.838 1.00 97.19 83 ASP A O 1
ATOM 686 N N . GLN A 1 84 ? 20.222 4.945 -7.997 1.00 96.69 84 GLN A N 1
ATOM 687 C CA . GLN A 1 84 ? 20.261 6.319 -8.494 1.00 96.69 84 GLN A CA 1
ATOM 688 C C . GLN A 1 84 ? 18.928 7.033 -8.262 1.00 96.69 84 GLN A C 1
ATOM 690 O O . GLN A 1 84 ? 18.913 8.176 -7.798 1.00 96.69 84 GLN A O 1
ATOM 695 N N . ALA A 1 85 ? 17.810 6.359 -8.533 1.00 96.62 85 ALA A N 1
ATOM 696 C CA . ALA A 1 85 ? 16.478 6.913 -8.339 1.00 96.62 85 ALA A CA 1
ATOM 697 C C . ALA A 1 85 ? 16.210 7.251 -6.861 1.00 96.62 85 ALA A C 1
ATOM 699 O O . ALA A 1 85 ? 15.759 8.361 -6.568 1.00 96.62 85 ALA A O 1
ATOM 700 N N . LYS A 1 86 ? 16.572 6.359 -5.927 1.00 95.44 86 LYS A N 1
ATOM 701 C CA . LYS A 1 86 ? 16.493 6.596 -4.476 1.00 95.44 86 LYS A CA 1
ATOM 702 C C . LYS A 1 86 ? 17.281 7.842 -4.069 1.00 95.44 86 LYS A C 1
ATOM 704 O O . LYS A 1 86 ? 16.727 8.735 -3.434 1.00 95.44 86 LYS A O 1
ATOM 709 N N . LYS A 1 87 ? 18.538 7.973 -4.517 1.00 94.56 87 LYS A N 1
ATOM 710 C CA . LYS A 1 87 ? 19.384 9.152 -4.231 1.00 94.56 87 LYS A CA 1
ATOM 711 C C . LYS A 1 87 ? 18.774 10.462 -4.732 1.00 94.56 87 LYS A C 1
ATOM 713 O O . LYS A 1 87 ? 18.930 11.495 -4.084 1.00 94.56 87 LYS A O 1
ATOM 718 N N . LEU A 1 88 ? 18.110 10.446 -5.887 1.00 94.19 88 LEU A N 1
ATOM 719 C CA . LEU A 1 88 ? 17.425 11.629 -6.409 1.00 94.19 88 LEU A CA 1
ATOM 720 C C . LEU A 1 88 ? 16.182 11.969 -5.586 1.00 94.19 88 LEU A C 1
ATOM 722 O O . LEU A 1 88 ? 15.957 13.145 -5.304 1.00 94.19 88 LEU A O 1
ATOM 726 N N . VAL A 1 89 ? 15.412 10.967 -5.158 1.00 92.00 89 VAL A N 1
ATOM 727 C CA . VAL A 1 89 ? 14.258 11.173 -4.272 1.00 92.00 89 VAL A CA 1
ATOM 728 C C . VAL A 1 89 ? 14.686 11.772 -2.931 1.00 92.00 89 VAL A C 1
ATOM 730 O O . VAL A 1 89 ? 14.090 12.761 -2.513 1.00 92.00 89 VAL A O 1
ATOM 733 N N . GLU A 1 90 ? 15.756 11.268 -2.308 1.00 90.81 90 GLU A N 1
ATOM 734 C CA . GLU A 1 90 ? 16.287 11.807 -1.041 1.00 90.81 90 GLU A CA 1
ATOM 735 C C . GLU A 1 90 ? 16.598 13.304 -1.105 1.00 90.81 90 GLU A C 1
ATOM 737 O O . GLU A 1 90 ? 16.326 14.036 -0.157 1.00 90.81 90 GLU A O 1
ATOM 742 N N . LYS A 1 91 ? 17.098 13.794 -2.244 1.00 89.56 91 LYS A N 1
ATOM 743 C CA . LYS A 1 91 ? 17.394 15.223 -2.437 1.00 89.56 91 LYS A CA 1
ATOM 744 C C . LYS A 1 91 ? 16.147 16.113 -2.497 1.00 89.56 91 LYS A C 1
ATOM 746 O O . LYS A 1 91 ? 16.268 17.319 -2.315 1.00 89.56 91 LYS A O 1
ATOM 751 N N . HIS A 1 92 ? 14.977 15.539 -2.776 1.00 84.31 92 HIS A N 1
ATOM 752 C CA . HIS A 1 92 ? 13.722 16.265 -3.007 1.00 84.31 92 HIS A CA 1
ATOM 753 C C . HIS A 1 92 ? 12.674 16.021 -1.912 1.00 84.31 92 HIS A C 1
ATOM 755 O O . HIS A 1 92 ? 11.535 16.476 -2.036 1.00 84.31 92 HIS A O 1
ATOM 761 N N . ILE A 1 93 ? 13.021 15.284 -0.854 1.00 76.94 93 ILE A N 1
ATOM 762 C CA . ILE A 1 93 ? 12.070 14.906 0.188 1.00 76.94 93 ILE A CA 1
ATOM 763 C C . ILE A 1 93 ? 11.685 16.114 1.052 1.00 76.94 93 ILE A C 1
ATOM 765 O O . ILE A 1 93 ? 12.510 16.741 1.712 1.00 76.94 93 ILE A O 1
ATOM 769 N N . ASP A 1 94 ? 10.382 16.389 1.094 1.00 69.62 94 ASP A N 1
ATOM 770 C CA . ASP A 1 94 ? 9.756 17.207 2.129 1.00 69.62 94 ASP A CA 1
ATOM 771 C C . ASP A 1 94 ? 9.606 16.355 3.397 1.00 69.62 94 ASP A C 1
ATOM 773 O O . ASP A 1 94 ? 8.831 15.391 3.434 1.00 69.62 94 ASP A O 1
ATOM 777 N N . VAL A 1 95 ? 10.365 16.710 4.436 1.00 65.44 95 VAL A N 1
ATOM 778 C CA . VAL A 1 95 ? 10.456 15.959 5.697 1.00 65.44 95 VAL A CA 1
ATOM 779 C C . VAL A 1 95 ? 9.080 15.736 6.332 1.00 65.44 95 VAL A C 1
ATOM 781 O O . VAL A 1 95 ? 8.823 14.646 6.839 1.00 65.44 95 VAL A O 1
ATOM 784 N N . LYS A 1 96 ? 8.162 16.714 6.272 1.00 61.28 96 LYS A N 1
ATOM 785 C CA . LYS A 1 96 ? 6.850 16.586 6.931 1.00 61.28 96 LYS A CA 1
ATOM 786 C C . LYS A 1 96 ? 5.955 15.558 6.242 1.00 61.28 96 LYS A C 1
ATOM 788 O O . LYS A 1 96 ? 5.388 14.702 6.912 1.00 61.28 96 LYS A O 1
ATOM 793 N N . LYS A 1 97 ? 5.864 15.601 4.909 1.00 65.75 97 LYS A N 1
ATOM 794 C CA . LYS A 1 97 ? 5.031 14.665 4.125 1.00 65.75 97 LYS A CA 1
ATOM 795 C C . LYS A 1 97 ? 5.549 13.229 4.167 1.00 65.75 97 LYS A C 1
ATOM 797 O O . LYS A 1 97 ? 4.788 12.291 3.942 1.00 65.75 97 LYS A O 1
ATOM 802 N N . ASN A 1 98 ? 6.840 13.058 4.432 1.00 74.88 98 ASN A N 1
ATOM 803 C CA . ASN A 1 98 ? 7.461 11.745 4.493 1.00 74.88 98 ASN A CA 1
ATOM 804 C C . ASN A 1 98 ? 7.210 11.026 5.826 1.00 74.88 98 ASN A C 1
ATOM 806 O O . ASN A 1 98 ? 7.177 9.800 5.850 1.00 74.88 98 ASN A O 1
ATOM 810 N N . ILE A 1 99 ? 6.991 11.755 6.928 1.00 81.88 99 ILE A N 1
ATOM 811 C CA . ILE A 1 99 ? 6.718 11.129 8.232 1.00 81.88 99 ILE A CA 1
ATOM 812 C C . ILE A 1 99 ? 5.416 10.322 8.184 1.00 81.88 99 ILE A C 1
ATOM 814 O O . ILE A 1 99 ? 5.426 9.146 8.539 1.00 81.88 99 ILE A O 1
ATOM 818 N N . GLU A 1 100 ? 4.331 10.908 7.677 1.00 84.50 100 GLU A N 1
ATOM 819 C CA . GLU A 1 100 ? 3.038 10.224 7.527 1.00 84.50 100 GLU A CA 1
ATOM 820 C C . GLU A 1 100 ? 3.172 8.955 6.672 1.00 84.50 100 GLU A C 1
ATOM 822 O O . GLU A 1 100 ? 2.773 7.871 7.091 1.00 84.50 100 GLU A O 1
ATOM 827 N N . PHE A 1 101 ? 3.838 9.054 5.517 1.00 85.00 101 PHE A N 1
ATOM 828 C CA . PHE A 1 101 ? 4.071 7.901 4.646 1.00 85.00 101 PHE A CA 1
ATOM 829 C C . PHE A 1 101 ? 4.990 6.845 5.281 1.00 85.00 101 PHE A C 1
ATOM 831 O O . PHE A 1 101 ? 4.827 5.647 5.065 1.00 85.00 101 PHE A O 1
ATOM 838 N N . THR A 1 102 ? 5.967 7.263 6.085 1.00 86.50 102 THR A N 1
ATOM 839 C CA . THR A 1 102 ? 6.815 6.339 6.851 1.00 86.50 102 THR A CA 1
ATOM 840 C C . THR A 1 102 ? 5.982 5.569 7.874 1.00 86.50 102 THR A C 1
ATOM 842 O O . THR A 1 102 ? 6.175 4.366 8.028 1.00 86.50 102 THR A O 1
ATOM 845 N N . ILE A 1 103 ? 5.031 6.230 8.539 1.00 89.81 103 ILE A N 1
ATOM 846 C CA . ILE A 1 103 ? 4.091 5.572 9.453 1.00 89.81 103 ILE A CA 1
ATOM 847 C C . ILE A 1 103 ? 3.204 4.586 8.679 1.00 89.81 103 ILE A C 1
ATOM 849 O O . ILE A 1 103 ? 3.117 3.431 9.082 1.00 89.81 103 ILE A O 1
ATOM 853 N N . GLN A 1 104 ? 2.622 4.985 7.542 1.00 91.38 104 GLN A N 1
ATOM 854 C CA . GLN A 1 104 ? 1.818 4.096 6.683 1.00 91.38 104 GLN A CA 1
ATOM 855 C C . GLN A 1 104 ? 2.594 2.839 6.243 1.00 91.38 104 GLN A C 1
ATOM 857 O O . GLN A 1 104 ? 2.062 1.729 6.313 1.00 91.38 104 GLN A O 1
ATOM 862 N N . GLN A 1 105 ? 3.864 2.989 5.846 1.00 88.56 105 GLN A N 1
ATOM 863 C CA . GLN A 1 105 ? 4.727 1.858 5.484 1.00 88.56 105 GLN A CA 1
ATOM 864 C C . GLN A 1 105 ? 4.965 0.921 6.664 1.00 88.56 105 GLN A C 1
ATOM 866 O O . GLN A 1 105 ? 4.798 -0.285 6.518 1.00 88.56 105 GLN A O 1
ATOM 871 N N . LYS A 1 106 ? 5.307 1.460 7.840 1.00 91.06 106 LYS A N 1
ATOM 872 C CA . LYS A 1 106 ? 5.517 0.638 9.039 1.00 91.06 106 LYS A CA 1
ATOM 873 C C . LYS A 1 106 ? 4.251 -0.107 9.444 1.00 91.06 106 LYS A C 1
ATOM 875 O O . LYS A 1 106 ? 4.322 -1.294 9.727 1.00 91.06 106 LYS A O 1
ATOM 880 N N . ILE A 1 107 ? 3.093 0.556 9.388 1.00 93.75 107 ILE A N 1
ATOM 881 C CA . ILE A 1 107 ? 1.794 -0.095 9.594 1.00 93.75 107 ILE A CA 1
ATOM 882 C C . ILE A 1 107 ? 1.625 -1.240 8.591 1.00 93.75 107 ILE A C 1
ATOM 884 O O . ILE A 1 107 ? 1.292 -2.352 8.985 1.00 93.75 107 ILE A O 1
ATOM 888 N N . THR A 1 108 ? 1.883 -1.006 7.307 1.00 92.25 108 THR A N 1
ATOM 889 C CA . THR A 1 108 ? 1.729 -2.041 6.275 1.00 92.25 108 THR A CA 1
ATOM 890 C C . THR A 1 108 ? 2.640 -3.241 6.532 1.00 92.25 108 THR A C 1
ATOM 892 O O . THR A 1 108 ? 2.173 -4.377 6.486 1.00 92.25 108 THR A O 1
ATOM 895 N N . THR A 1 109 ? 3.909 -2.998 6.863 1.00 90.19 109 THR A N 1
ATOM 896 C CA . THR A 1 109 ? 4.896 -4.043 7.161 1.00 90.19 109 THR A CA 1
ATOM 897 C C . THR A 1 109 ? 4.540 -4.830 8.424 1.00 90.19 109 THR A C 1
ATOM 899 O O . THR A 1 109 ? 4.465 -6.056 8.375 1.00 90.19 109 THR A O 1
ATOM 902 N N . ASP A 1 110 ? 4.254 -4.152 9.537 1.00 92.62 110 ASP A N 1
ATOM 903 C CA . ASP A 1 110 ? 3.980 -4.800 10.828 1.00 92.62 110 ASP A CA 1
ATOM 904 C C . ASP A 1 110 ? 2.644 -5.565 10.821 1.00 92.62 110 ASP A C 1
ATOM 906 O O . ASP A 1 110 ? 2.472 -6.553 11.541 1.00 92.62 110 ASP A O 1
ATOM 910 N N . ASN A 1 111 ? 1.699 -5.146 9.972 1.00 94.19 111 ASN A N 1
ATOM 911 C CA . ASN A 1 111 ? 0.405 -5.806 9.801 1.00 94.19 111 ASN A CA 1
ATOM 912 C C . ASN A 1 111 ? 0.397 -6.858 8.675 1.00 94.19 111 ASN A C 1
ATOM 914 O O . ASN A 1 111 ? -0.658 -7.410 8.361 1.00 94.19 111 ASN A O 1
ATOM 918 N N . ASN A 1 112 ? 1.553 -7.197 8.093 1.00 92.69 112 ASN A N 1
ATOM 919 C CA . ASN A 1 112 ? 1.674 -8.161 6.995 1.00 92.69 112 ASN A CA 1
ATOM 920 C C . ASN A 1 112 ? 1.665 -9.630 7.475 1.00 92.69 112 ASN A C 1
ATOM 922 O O . ASN A 1 112 ? 2.609 -10.388 7.254 1.00 92.69 112 ASN A O 1
ATOM 926 N N . SER A 1 113 ? 0.617 -10.044 8.192 1.00 93.31 113 SER A N 1
ATOM 927 C CA . SER A 1 113 ? 0.493 -11.407 8.721 1.00 93.31 113 SER A CA 1
ATOM 928 C C . SER A 1 113 ? -0.958 -11.783 8.994 1.00 93.31 113 SER A C 1
ATOM 930 O O . SER A 1 113 ? -1.706 -11.009 9.583 1.00 93.31 113 SER A O 1
ATOM 932 N N . LEU A 1 114 ? -1.329 -13.028 8.675 1.00 93.56 114 LEU A N 1
ATOM 933 C CA . LEU A 1 114 ? -2.648 -13.589 9.006 1.00 93.56 114 LEU A CA 1
ATOM 934 C C . LEU A 1 114 ? -2.867 -13.825 10.511 1.00 93.56 114 LEU A C 1
ATOM 936 O O . LEU A 1 114 ? -3.951 -14.235 10.913 1.00 93.56 114 LEU A O 1
ATOM 940 N N . ARG A 1 115 ? -1.840 -13.621 11.346 1.00 93.19 115 ARG A N 1
ATOM 941 C CA . ARG A 1 115 ? -1.961 -13.699 12.813 1.00 93.19 115 ARG A CA 1
ATOM 942 C C . ARG A 1 115 ? -2.438 -12.390 13.440 1.00 93.19 115 ARG A C 1
ATOM 944 O O . ARG A 1 115 ? -2.831 -12.395 14.603 1.00 93.19 115 ARG A O 1
ATOM 951 N N . ASN A 1 116 ? -2.360 -11.289 12.700 1.00 94.00 116 ASN A N 1
ATOM 952 C CA . ASN A 1 116 ? -2.849 -9.995 13.154 1.00 94.00 116 ASN A CA 1
ATOM 953 C C . ASN A 1 116 ? -4.369 -9.917 12.981 1.00 94.00 116 ASN A C 1
ATOM 955 O O . ASN A 1 116 ? -4.957 -10.691 12.229 1.00 94.00 116 ASN A O 1
ATOM 959 N N . GLN A 1 117 ? -5.016 -8.971 13.663 1.00 94.75 117 GLN A N 1
ATOM 960 C CA . GLN A 1 117 ? -6.434 -8.700 13.418 1.00 94.75 117 GLN A CA 1
ATOM 961 C C . GLN A 1 117 ? -6.641 -8.053 12.050 1.00 94.75 117 GLN A C 1
ATOM 963 O O . GLN A 1 117 ? -7.563 -8.418 11.330 1.00 94.75 117 GLN A O 1
ATOM 968 N N . PHE A 1 118 ? -5.774 -7.111 11.688 1.00 95.81 118 PHE A N 1
ATOM 969 C CA . PHE A 1 118 ? -5.858 -6.396 10.425 1.00 95.81 118 PHE A CA 1
ATOM 970 C C . PHE A 1 118 ? -4.731 -6.836 9.500 1.00 95.81 118 PHE A C 1
ATOM 972 O O . PHE A 1 118 ? -3.570 -6.870 9.904 1.00 95.81 118 PHE A O 1
ATOM 979 N N . LEU A 1 119 ? -5.076 -7.125 8.247 1.00 96.12 119 LEU A N 1
ATOM 980 C CA . LEU A 1 119 ? -4.122 -7.270 7.153 1.00 96.12 119 LEU A CA 1
ATOM 981 C C . LEU A 1 119 ? -4.211 -6.037 6.260 1.00 96.12 119 LEU A C 1
ATOM 983 O O . LEU A 1 119 ? -5.226 -5.834 5.595 1.00 96.12 119 LEU A O 1
ATOM 987 N N . VAL A 1 120 ? -3.155 -5.228 6.214 1.00 95.44 120 VAL A N 1
ATOM 988 C CA . VAL A 1 120 ? -3.098 -4.049 5.339 1.00 95.44 120 VAL A CA 1
ATOM 989 C C . VAL A 1 120 ? -2.675 -4.478 3.938 1.00 95.44 120 VAL A C 1
ATOM 991 O O . VAL A 1 120 ? -1.620 -5.080 3.750 1.00 95.44 120 VAL A O 1
ATOM 994 N N . ILE A 1 121 ? -3.516 -4.187 2.947 1.00 93.56 121 ILE A N 1
ATOM 995 C CA . ILE A 1 121 ? -3.357 -4.690 1.578 1.00 93.56 121 ILE A CA 1
ATOM 996 C C . ILE A 1 121 ? -2.970 -3.609 0.574 1.00 93.56 121 ILE A C 1
ATOM 998 O O . ILE A 1 121 ? -2.431 -3.955 -0.474 1.00 93.56 121 ILE A O 1
ATOM 1002 N N . ASP A 1 122 ? -3.207 -2.330 0.865 1.00 91.56 122 ASP A N 1
ATOM 1003 C CA . ASP A 1 122 ? -2.805 -1.206 0.013 1.00 91.56 122 ASP A CA 1
ATOM 1004 C C . ASP A 1 122 ? -2.639 0.071 0.851 1.00 91.56 122 ASP A C 1
ATOM 1006 O O . ASP A 1 122 ? -3.290 0.235 1.885 1.00 91.56 122 ASP A O 1
ATOM 1010 N N . MET A 1 123 ? -1.794 0.984 0.376 1.00 90.94 123 MET A N 1
ATOM 1011 C CA . MET A 1 123 ? -1.621 2.336 0.918 1.00 90.94 123 MET A CA 1
ATOM 1012 C C . MET A 1 123 ? -2.077 3.360 -0.114 1.00 90.94 123 MET A C 1
ATOM 1014 O O . MET A 1 123 ? -1.962 3.107 -1.307 1.00 90.94 123 MET A O 1
ATOM 1018 N N . GLU A 1 124 ? -2.515 4.550 0.282 1.00 87.00 124 GLU A N 1
ATOM 1019 C CA . GLU A 1 124 ? -2.825 5.658 -0.635 1.00 87.00 124 GLU A CA 1
ATOM 1020 C C . GLU A 1 124 ? -3.827 5.243 -1.738 1.00 87.00 124 GLU A C 1
ATOM 1022 O O . GLU A 1 124 ? -3.722 5.652 -2.901 1.00 87.00 124 GLU A O 1
ATOM 1027 N N . TYR A 1 125 ? -4.776 4.373 -1.380 1.00 87.19 125 TYR A N 1
ATOM 1028 C CA . TYR A 1 125 ? -5.733 3.771 -2.296 1.00 87.19 125 TYR A CA 1
ATOM 1029 C C . TYR A 1 125 ? -6.646 4.830 -2.902 1.00 87.19 125 TYR A C 1
ATOM 1031 O O . TYR A 1 125 ? -7.285 5.631 -2.215 1.00 87.19 125 TYR A O 1
ATOM 1039 N N . GLN A 1 126 ? -6.740 4.794 -4.226 1.00 81.94 126 GLN A N 1
ATOM 1040 C CA . GLN A 1 126 ? -7.597 5.673 -4.993 1.00 81.94 126 GLN A CA 1
ATOM 1041 C C . GLN A 1 126 ? -8.439 4.849 -5.961 1.00 81.94 126 GLN A C 1
ATOM 1043 O O . GLN A 1 126 ? -7.915 4.237 -6.894 1.00 81.94 126 GLN A O 1
ATOM 1048 N N . PHE A 1 127 ? -9.757 4.912 -5.794 1.00 76.94 127 PHE A N 1
ATOM 1049 C CA . PHE A 1 127 ? -10.684 4.251 -6.704 1.00 76.94 127 PHE A CA 1
ATOM 1050 C C . PHE A 1 127 ? -10.699 4.918 -8.088 1.00 76.94 127 PHE A C 1
ATOM 1052 O O . PHE A 1 127 ? -10.497 6.133 -8.247 1.00 76.94 127 PHE A O 1
ATOM 1059 N N . ALA A 1 128 ? -10.995 4.114 -9.111 1.00 70.19 128 ALA A N 1
ATOM 1060 C CA . ALA A 1 128 ? -11.122 4.584 -10.484 1.00 70.19 128 ALA A CA 1
ATOM 1061 C C . ALA A 1 128 ? -12.307 5.557 -10.629 1.00 70.19 128 ALA A C 1
ATOM 1063 O O . ALA A 1 128 ? -13.469 5.155 -10.680 1.00 70.19 128 ALA A O 1
ATOM 1064 N N . GLN A 1 129 ? -12.000 6.849 -10.768 1.00 67.25 129 GLN A N 1
ATOM 1065 C CA . GLN A 1 129 ? -13.002 7.917 -10.900 1.00 67.25 129 GLN A CA 1
ATOM 1066 C C . GLN A 1 129 ? -13.927 7.720 -12.105 1.00 67.25 129 GLN A C 1
ATOM 1068 O O . GLN A 1 129 ? -15.075 8.141 -12.076 1.00 67.25 129 GLN A O 1
ATOM 1073 N N . GLU A 1 130 ? -13.453 7.046 -13.157 1.00 67.06 130 GLU A N 1
ATOM 1074 C CA . GLU A 1 130 ? -14.251 6.704 -14.340 1.00 67.06 130 GLU A CA 1
ATOM 1075 C C . GLU A 1 130 ? -15.527 5.927 -13.983 1.00 67.06 130 GLU A C 1
ATOM 1077 O O . GLU A 1 130 ? -16.558 6.153 -14.612 1.00 67.06 130 GLU A O 1
ATOM 1082 N N . LYS A 1 131 ? -15.473 5.077 -12.945 1.00 63.16 131 LYS A N 1
ATOM 1083 C CA . LYS A 1 131 ? -16.611 4.280 -12.460 1.00 63.16 131 LYS A CA 1
ATOM 1084 C C . LYS A 1 131 ? -17.585 5.094 -11.586 1.00 63.16 131 LYS A C 1
ATOM 1086 O O . LYS A 1 131 ? -18.694 4.637 -11.331 1.00 63.16 131 LYS A O 1
ATOM 1091 N N . VAL A 1 132 ? -17.196 6.294 -11.134 1.00 62.19 132 VAL A N 1
ATOM 1092 C CA . VAL A 1 132 ? -17.924 7.103 -10.128 1.00 62.19 132 VAL A CA 1
ATOM 1093 C C . VAL A 1 132 ? -18.085 8.573 -10.577 1.00 62.19 132 VAL A C 1
ATOM 1095 O O . VAL A 1 132 ? -18.401 9.446 -9.772 1.00 62.19 132 VAL A O 1
ATOM 1098 N N . LYS A 1 133 ? -17.874 8.869 -11.872 1.00 54.91 133 LYS A N 1
ATOM 1099 C CA . LYS A 1 133 ? -17.898 10.230 -12.447 1.00 54.91 133 LYS A CA 1
ATOM 1100 C C . LYS A 1 133 ? -19.128 11.033 -11.994 1.00 54.91 133 LYS A C 1
ATOM 1102 O O . LYS A 1 133 ? -20.238 10.508 -11.965 1.00 54.91 133 LYS A O 1
ATOM 1107 N N . ASN A 1 134 ? -18.908 12.324 -11.722 1.00 55.69 134 ASN A N 1
ATOM 1108 C CA . ASN A 1 134 ? -19.903 13.346 -11.348 1.00 55.69 134 ASN A CA 1
ATOM 1109 C C . ASN A 1 134 ? -20.520 13.228 -9.945 1.00 55.69 134 ASN A C 1
ATOM 1111 O O . ASN A 1 134 ? -21.535 13.868 -9.685 1.00 55.69 134 ASN A O 1
ATOM 1115 N N . ARG A 1 135 ? -19.943 12.426 -9.043 1.00 57.34 135 ARG A N 1
ATOM 1116 C CA . ARG A 1 135 ? -20.527 12.196 -7.708 1.00 57.34 135 ARG A CA 1
ATOM 1117 C C . ARG A 1 135 ? -19.782 12.879 -6.567 1.00 57.34 135 ARG A C 1
ATOM 1119 O O . ARG A 1 135 ? -20.323 12.941 -5.476 1.00 57.34 135 ARG A O 1
ATOM 1126 N N . THR A 1 136 ? -18.591 13.423 -6.821 1.00 51.72 136 THR A N 1
ATOM 1127 C CA . THR A 1 136 ? -17.820 14.178 -5.826 1.00 51.72 136 THR A CA 1
ATOM 1128 C C . THR A 1 136 ? -17.120 15.385 -6.420 1.00 51.72 136 THR A C 1
ATOM 1130 O O . THR A 1 136 ? -16.721 15.393 -7.586 1.00 51.72 136 THR A O 1
ATOM 1133 N N . ASN A 1 137 ? -16.881 16.382 -5.567 1.00 54.62 137 ASN A N 1
ATOM 1134 C CA . ASN A 1 137 ? -16.123 17.593 -5.886 1.00 54.62 137 ASN A CA 1
ATOM 1135 C C . ASN A 1 137 ? -14.595 17.365 -5.943 1.00 54.62 137 ASN A C 1
ATOM 1137 O O . ASN A 1 137 ? -13.818 18.306 -5.802 1.00 54.62 137 ASN A O 1
ATOM 1141 N N . GLY A 1 138 ? -14.130 16.126 -6.146 1.00 59.38 138 GLY A N 1
ATOM 1142 C CA . GLY A 1 138 ? -12.703 15.825 -6.200 1.00 59.38 138 GLY A CA 1
ATOM 1143 C C . GLY A 1 138 ? -12.353 14.340 -6.149 1.00 59.38 138 GLY A C 1
ATOM 1144 O O . GLY A 1 138 ? -13.202 13.470 -5.960 1.00 59.38 138 GLY A O 1
ATOM 1145 N N . LYS A 1 139 ? -11.055 14.071 -6.321 1.00 67.38 139 LYS A N 1
ATOM 1146 C CA . LYS A 1 139 ? -10.444 12.749 -6.163 1.00 67.38 139 LYS A CA 1
ATOM 1147 C C . LYS A 1 139 ? -10.352 12.417 -4.671 1.00 67.38 139 LYS A C 1
ATOM 1149 O O . LYS A 1 139 ? -9.569 13.049 -3.971 1.00 67.38 139 LYS A O 1
ATOM 1154 N N . THR A 1 140 ? -11.099 11.419 -4.207 1.00 73.56 140 THR A N 1
ATOM 1155 C CA . THR A 1 140 ? -10.945 10.882 -2.847 1.00 73.56 140 THR A CA 1
ATOM 1156 C C . THR A 1 140 ? -9.909 9.760 -2.847 1.00 73.56 140 THR A C 1
ATOM 1158 O O . THR A 1 140 ? -9.899 8.908 -3.740 1.00 73.56 140 THR A O 1
ATOM 1161 N N . ARG A 1 141 ? -9.025 9.794 -1.854 1.00 84.12 141 ARG A N 1
ATOM 1162 C CA . ARG A 1 141 ? -7.980 8.808 -1.597 1.00 84.12 141 ARG A CA 1
ATOM 1163 C C . ARG A 1 141 ? -8.068 8.418 -0.127 1.00 84.12 141 ARG A C 1
ATOM 1165 O O . ARG A 1 141 ? -8.334 9.290 0.691 1.00 84.12 141 ARG A O 1
ATOM 1172 N N . PHE A 1 142 ? -7.849 7.145 0.161 1.00 88.69 142 PHE A N 1
ATOM 1173 C CA . PHE A 1 142 ? -7.765 6.608 1.514 1.00 88.69 142 PHE A CA 1
ATOM 1174 C C . PHE A 1 142 ? -6.311 6.264 1.817 1.00 88.69 142 PHE A C 1
ATOM 1176 O O . PHE A 1 142 ? -5.594 5.801 0.927 1.00 88.69 142 PHE A O 1
ATOM 1183 N N . ASP A 1 143 ? -5.868 6.496 3.046 1.00 92.31 143 ASP A N 1
ATOM 1184 C CA . ASP A 1 143 ? -4.464 6.299 3.405 1.00 92.31 143 ASP A CA 1
ATOM 1185 C C . ASP A 1 143 ? -4.086 4.826 3.452 1.00 92.31 143 ASP A C 1
ATOM 1187 O O . ASP A 1 143 ? -3.005 4.477 2.986 1.00 92.31 143 ASP A O 1
ATOM 1191 N N . LEU A 1 144 ? -4.969 3.956 3.950 1.00 94.56 144 LEU A N 1
ATOM 1192 C CA . LEU A 1 144 ? -4.768 2.508 3.923 1.00 94.56 144 LEU A CA 1
ATOM 1193 C C . LEU A 1 144 ? -6.071 1.782 3.574 1.00 94.56 144 LEU A C 1
ATOM 1195 O O . LEU A 1 144 ? -7.174 2.248 3.869 1.00 94.56 144 LEU A O 1
ATOM 1199 N N . VAL A 1 145 ? -5.928 0.596 2.992 1.00 94.94 145 VAL A N 1
ATOM 1200 C CA . VAL A 1 145 ? -7.001 -0.397 2.885 1.00 94.94 145 VAL A CA 1
ATOM 1201 C C . VAL A 1 145 ? -6.551 -1.644 3.620 1.00 94.94 145 VAL A C 1
ATOM 1203 O O . VAL A 1 145 ? -5.463 -2.162 3.360 1.00 94.94 145 VAL A O 1
ATOM 1206 N N . ALA A 1 146 ? -7.392 -2.136 4.522 1.00 96.56 146 ALA A N 1
ATOM 1207 C CA . ALA A 1 146 ? -7.125 -3.342 5.288 1.00 96.56 146 ALA A CA 1
ATOM 1208 C C . ALA A 1 146 ? -8.309 -4.310 5.258 1.00 96.56 146 ALA A C 1
ATOM 1210 O O . ALA A 1 146 ? -9.440 -3.926 4.967 1.00 96.56 146 ALA A O 1
ATOM 1211 N N . ILE A 1 147 ? -8.039 -5.570 5.580 1.00 96.62 147 ILE A N 1
ATOM 1212 C CA . ILE A 1 147 ? -9.055 -6.568 5.899 1.00 96.62 147 ILE A CA 1
ATOM 1213 C C . ILE A 1 147 ? -9.015 -6.797 7.407 1.00 96.62 147 ILE A C 1
ATOM 1215 O O . ILE A 1 147 ? -7.964 -7.163 7.932 1.00 96.62 147 ILE A O 1
ATOM 1219 N N . ASP A 1 148 ? -10.137 -6.598 8.096 1.00 95.94 148 ASP A N 1
ATOM 1220 C CA . ASP A 1 148 ? -10.319 -7.137 9.443 1.00 95.94 148 ASP A CA 1
ATOM 1221 C C . ASP A 1 148 ? -10.573 -8.645 9.316 1.00 95.94 148 ASP A C 1
ATOM 1223 O O . ASP A 1 148 ? -11.642 -9.084 8.883 1.00 95.94 148 ASP A O 1
ATOM 1227 N N . LEU A 1 149 ? -9.560 -9.435 9.663 1.00 94.44 149 LEU A N 1
ATOM 1228 C CA . LEU A 1 149 ? -9.553 -10.890 9.558 1.00 94.44 149 LEU A CA 1
ATOM 1229 C C . LEU A 1 149 ? -10.458 -11.566 10.600 1.00 94.44 149 LEU A C 1
ATOM 1231 O O . LEU A 1 149 ? -10.819 -12.729 10.424 1.00 94.44 149 LEU A O 1
ATOM 1235 N N . LYS A 1 150 ? -10.831 -10.865 11.679 1.00 92.69 150 LYS A N 1
ATOM 1236 C CA . LYS A 1 150 ? -11.655 -11.407 12.770 1.00 92.69 150 LYS A CA 1
ATOM 1237 C C . LYS A 1 150 ? -13.140 -11.366 12.427 1.00 92.69 150 LYS A C 1
ATOM 1239 O O . LYS A 1 150 ? -13.857 -12.316 12.734 1.00 92.69 150 LYS A O 1
ATOM 1244 N N . ILE A 1 151 ? -13.595 -10.274 11.815 1.00 93.31 151 ILE A N 1
ATOM 1245 C CA . ILE A 1 151 ? -15.018 -10.053 11.500 1.00 93.31 151 ILE A CA 1
ATOM 1246 C C . ILE A 1 151 ? -15.309 -9.929 10.000 1.00 93.31 151 ILE A C 1
ATOM 1248 O O . ILE A 1 151 ? -16.443 -9.649 9.625 1.00 93.31 151 ILE A O 1
ATOM 1252 N N . ASN A 1 152 ? -14.311 -10.175 9.147 1.00 93.56 152 ASN A N 1
ATOM 1253 C CA . ASN A 1 152 ? -14.416 -10.128 7.688 1.00 93.56 152 ASN A CA 1
ATOM 1254 C C . ASN A 1 152 ? -14.976 -8.787 7.180 1.00 93.56 152 ASN A C 1
ATOM 1256 O O . ASN A 1 152 ? -16.035 -8.728 6.552 1.00 93.56 152 ASN A O 1
ATOM 1260 N N . LYS A 1 153 ? -14.257 -7.696 7.459 1.00 95.88 153 LYS A N 1
ATOM 1261 C CA . LYS A 1 153 ? -14.581 -6.358 6.942 1.00 95.88 153 LYS A CA 1
ATOM 1262 C C . LYS A 1 153 ? -13.470 -5.810 6.060 1.00 95.88 153 LYS A C 1
ATOM 1264 O O . LYS A 1 153 ? -12.293 -5.987 6.359 1.00 95.88 153 LYS A O 1
ATOM 1269 N N . ILE A 1 154 ? -13.846 -5.097 5.004 1.00 96.25 154 ILE A N 1
ATOM 1270 C CA . ILE A 1 154 ? -12.948 -4.216 4.256 1.00 96.25 154 ILE A CA 1
ATOM 1271 C C . ILE A 1 154 ? -12.927 -2.878 4.989 1.00 96.25 154 ILE A C 1
ATOM 1273 O O . ILE A 1 154 ? -13.936 -2.176 5.035 1.00 96.25 154 ILE A O 1
ATOM 1277 N N . MET A 1 155 ? -11.772 -2.524 5.534 1.00 95.88 155 MET A N 1
ATOM 1278 C CA . MET A 1 155 ? -11.558 -1.295 6.284 1.00 95.88 155 MET A CA 1
ATOM 1279 C C . MET A 1 155 ? -10.888 -0.253 5.388 1.00 95.88 155 MET A C 1
ATOM 1281 O O . MET A 1 155 ? -9.763 -0.456 4.922 1.00 95.88 155 MET A O 1
ATOM 1285 N N . LEU A 1 156 ? -11.565 0.870 5.166 1.00 94.62 156 LEU A N 1
ATOM 1286 C CA . LEU A 1 156 ? -10.978 2.081 4.597 1.00 94.62 156 LEU A CA 1
ATOM 1287 C C . LEU A 1 156 ? -10.445 2.937 5.746 1.00 94.62 156 LEU A C 1
ATOM 1289 O O . LEU A 1 156 ? -11.209 3.358 6.612 1.00 94.62 156 LEU A O 1
ATOM 1293 N N . LEU A 1 157 ? -9.137 3.163 5.777 1.00 94.62 157 LEU A N 1
ATOM 1294 C CA . LEU A 1 157 ? -8.477 3.785 6.916 1.00 94.62 157 LEU A CA 1
ATOM 1295 C C . LEU A 1 157 ? -7.888 5.144 6.541 1.00 94.62 157 LEU A C 1
ATOM 1297 O O . LEU A 1 157 ? -7.240 5.289 5.503 1.00 94.62 157 LEU A O 1
ATOM 1301 N N . GLU A 1 158 ? -8.078 6.115 7.427 1.00 93.38 158 GLU A N 1
ATOM 1302 C CA . GLU A 1 158 ? -7.495 7.457 7.344 1.00 93.38 158 GLU A CA 1
ATOM 1303 C C . GLU A 1 158 ? -6.542 7.671 8.527 1.00 93.38 158 GLU A C 1
ATOM 1305 O O . GLU A 1 158 ? -6.939 7.529 9.688 1.00 93.38 158 GLU A O 1
ATOM 1310 N N . LEU A 1 159 ? -5.285 8.016 8.252 1.00 92.50 159 LEU A N 1
ATOM 1311 C CA . LEU A 1 159 ? -4.259 8.200 9.272 1.00 92.50 159 LEU A CA 1
ATOM 1312 C C . LEU A 1 159 ? -4.292 9.635 9.812 1.00 92.50 159 LEU A C 1
ATOM 1314 O O . LEU A 1 159 ? -4.208 10.611 9.070 1.00 92.50 159 LEU A O 1
ATOM 1318 N N . LYS A 1 160 ? -4.349 9.771 11.137 1.00 90.19 160 LYS A N 1
ATOM 1319 C CA . LYS A 1 160 ? -4.196 11.045 11.845 1.00 90.19 160 LYS A CA 1
ATOM 1320 C C . LYS A 1 160 ? -3.015 10.953 12.802 1.00 90.19 160 LYS A C 1
ATOM 1322 O O . LYS A 1 160 ? -3.004 10.138 13.724 1.00 90.19 160 LYS A O 1
ATOM 1327 N N . GLN A 1 161 ? -2.002 11.780 12.558 1.00 88.12 161 GLN A N 1
ATOM 1328 C CA . GLN A 1 161 ? -0.785 11.841 13.360 1.00 88.12 161 GLN A CA 1
ATOM 1329 C C . GLN A 1 161 ? -0.878 12.986 14.375 1.00 88.12 161 GLN A C 1
ATOM 1331 O O . GLN A 1 161 ? -0.849 14.161 13.994 1.00 88.12 161 GLN A O 1
ATOM 1336 N N . GLY A 1 162 ? -0.959 12.642 15.662 1.00 85.25 162 GLY A N 1
ATOM 1337 C CA . GLY A 1 162 ? -1.051 13.607 16.759 1.00 85.25 162 GLY A CA 1
ATOM 1338 C C . GLY A 1 162 ? -2.267 14.543 16.682 1.00 85.25 162 GLY A C 1
ATOM 1339 O O . GLY A 1 162 ? -3.034 14.564 15.714 1.00 85.25 162 GLY A O 1
ATOM 1340 N N . LEU A 1 163 ? -2.453 15.364 17.719 1.00 82.31 163 LEU A N 1
ATOM 1341 C CA . LEU A 1 163 ? -3.644 16.222 17.835 1.00 82.31 163 LEU A CA 1
ATOM 1342 C C . LEU A 1 163 ? -3.688 17.363 16.801 1.00 82.31 163 LEU A C 1
ATOM 1344 O O . LEU A 1 163 ? -4.762 17.855 16.459 1.00 82.31 163 LEU A O 1
ATOM 1348 N N . GLY A 1 164 ? -2.533 17.770 16.265 1.00 79.25 164 GLY A N 1
ATOM 1349 C CA . GLY A 1 164 ? -2.443 18.842 15.268 1.00 79.25 164 GLY A CA 1
ATOM 1350 C C . GLY A 1 164 ? -3.061 18.501 13.906 1.00 79.25 164 GLY A C 1
ATOM 1351 O O . GLY A 1 164 ? -3.320 19.407 13.121 1.00 79.25 164 GLY A O 1
ATOM 1352 N N . SER A 1 165 ? -3.316 17.219 13.627 1.00 74.50 165 SER A N 1
ATOM 1353 C CA . SER A 1 165 ? -3.902 16.748 12.361 1.00 74.50 165 SER A CA 1
ATOM 1354 C C . SER A 1 165 ? -5.438 16.705 12.356 1.00 74.50 165 SER A C 1
ATOM 1356 O O . SER A 1 165 ? -6.042 16.312 11.360 1.00 74.50 165 SER A O 1
ATOM 1358 N N . LEU A 1 166 ? -6.086 17.087 13.463 1.00 75.31 166 LEU A N 1
ATOM 1359 C CA . LEU A 1 166 ? -7.510 16.812 13.690 1.00 75.31 166 LEU A CA 1
ATOM 1360 C C . LEU A 1 166 ? -8.464 17.916 13.207 1.00 75.31 166 LEU A C 1
ATOM 1362 O O . LEU A 1 166 ? -9.666 17.668 13.117 1.00 75.31 166 LEU A O 1
ATOM 1366 N N . SER A 1 167 ? -7.962 19.112 12.887 1.00 68.12 167 SER A N 1
ATOM 1367 C CA . SER A 1 167 ? -8.766 20.295 12.542 1.00 68.12 167 SER A CA 1
ATOM 1368 C C . SER A 1 167 ? -8.492 20.839 11.127 1.00 68.12 167 SER A C 1
ATOM 1370 O O . SER A 1 167 ? -7.465 20.553 10.515 1.00 68.12 167 SER A O 1
ATOM 1372 N N . GLY A 1 168 ? -9.429 21.637 10.593 1.00 64.25 168 GLY A N 1
ATOM 1373 C CA . GLY A 1 168 ? -9.359 22.253 9.255 1.00 64.25 168 GLY A CA 1
ATOM 1374 C C . GLY A 1 168 ? -9.990 21.411 8.135 1.00 64.25 168 GLY A C 1
ATOM 1375 O O . GLY A 1 168 ? -10.614 20.392 8.406 1.00 64.25 168 GLY A O 1
ATOM 1376 N N . ASN A 1 169 ? -9.781 21.806 6.868 1.00 55.00 169 ASN A N 1
ATOM 1377 C CA . ASN A 1 169 ? -10.363 21.178 5.653 1.00 55.00 169 ASN A CA 1
ATOM 1378 C C . ASN A 1 169 ? -9.891 19.724 5.365 1.00 55.00 169 ASN A C 1
ATOM 1380 O O . ASN A 1 169 ? -10.168 19.159 4.298 1.00 55.00 169 ASN A O 1
ATOM 1384 N N . ALA A 1 170 ? -9.097 19.165 6.281 1.00 60.16 170 ALA A N 1
ATOM 1385 C CA . ALA A 1 170 ? -8.565 17.803 6.305 1.00 60.16 170 ALA A CA 1
ATOM 1386 C C . ALA A 1 170 ? -8.742 17.153 7.700 1.00 60.16 170 ALA A C 1
ATOM 1388 O O . ALA A 1 170 ? -8.055 16.190 8.051 1.00 60.16 170 ALA A O 1
ATOM 1389 N N . GLY A 1 171 ? -9.638 17.719 8.514 1.00 71.12 171 GLY A N 1
ATOM 1390 C CA . GLY A 1 171 ? -9.967 17.240 9.848 1.00 71.12 171 GLY A CA 1
ATOM 1391 C C . GLY A 1 171 ? -10.877 16.012 9.831 1.00 71.12 171 GLY A C 1
ATOM 1392 O O . GLY A 1 171 ? -11.338 15.544 8.789 1.00 71.12 171 GLY A O 1
ATOM 1393 N N . VAL A 1 172 ? -11.136 15.485 11.022 1.00 78.50 172 VAL A N 1
ATOM 1394 C CA . VAL A 1 172 ? -11.851 14.217 11.240 1.00 78.50 172 VAL A CA 1
ATOM 1395 C C . VAL A 1 172 ? -13.305 14.264 10.730 1.00 78.50 172 VAL A C 1
ATOM 1397 O O . VAL A 1 172 ? -13.813 13.289 10.185 1.00 78.50 172 VAL A O 1
ATOM 1400 N N . ASP A 1 173 ? -13.994 15.395 10.839 1.00 79.38 173 ASP A N 1
ATOM 1401 C CA . ASP A 1 173 ? -15.399 15.477 10.413 1.00 79.38 173 ASP A CA 1
ATOM 1402 C C . ASP A 1 173 ? -15.533 15.527 8.875 1.00 79.38 173 ASP A C 1
ATOM 1404 O O . ASP A 1 173 ? -16.358 14.819 8.293 1.00 79.38 173 ASP A O 1
ATOM 1408 N N . ASP A 1 174 ? -14.659 16.275 8.196 1.00 78.88 174 ASP A N 1
ATOM 1409 C CA . ASP A 1 174 ? -14.677 16.426 6.734 1.00 78.88 174 ASP A CA 1
ATOM 1410 C C . ASP A 1 174 ? -14.373 15.114 5.998 1.00 78.88 174 ASP A C 1
ATOM 1412 O O . ASP A 1 174 ? -15.016 14.791 4.994 1.00 78.88 174 ASP A O 1
ATOM 1416 N N . HIS A 1 175 ? -13.391 14.344 6.478 1.00 81.00 175 HIS A N 1
ATOM 1417 C CA . HIS A 1 175 ? -13.059 13.051 5.873 1.00 81.00 175 HIS A CA 1
ATOM 1418 C C . HIS A 1 175 ? -14.184 12.031 6.070 1.00 81.00 175 HIS A C 1
ATOM 1420 O O . HIS A 1 175 ? -14.494 11.278 5.144 1.00 81.00 175 HIS A O 1
ATOM 1426 N N . PHE A 1 176 ? -14.848 12.057 7.228 1.00 83.12 176 PHE A N 1
ATOM 1427 C CA . PHE A 1 176 ? -15.965 11.163 7.506 1.00 83.12 176 PHE A CA 1
ATOM 1428 C C . PHE A 1 176 ? -17.167 11.446 6.596 1.00 83.12 176 PHE A C 1
ATOM 1430 O O . PHE A 1 176 ? -17.715 10.515 6.005 1.00 83.12 176 PHE A O 1
ATOM 1437 N N . LEU A 1 177 ? -17.533 12.719 6.403 1.00 81.50 177 LEU A N 1
ATOM 1438 C CA . LEU A 1 177 ? -18.610 13.097 5.480 1.00 81.50 177 LEU A CA 1
ATOM 1439 C C . LEU A 1 177 ? -18.313 12.636 4.046 1.00 81.50 177 LEU A C 1
ATOM 1441 O O . LEU A 1 177 ? -19.154 11.995 3.416 1.00 81.50 177 LEU A O 1
ATOM 1445 N N . ARG A 1 178 ? -17.086 12.873 3.558 1.00 77.88 178 ARG A N 1
ATOM 1446 C CA . ARG A 1 178 ? -16.655 12.398 2.230 1.00 77.88 178 ARG A CA 1
ATOM 1447 C C . ARG A 1 178 ? -16.715 10.877 2.114 1.00 77.88 178 ARG A C 1
ATOM 1449 O O . ARG A 1 178 ? -17.060 10.366 1.054 1.00 77.88 178 ARG A O 1
ATOM 1456 N N . TYR A 1 179 ? -16.369 10.143 3.169 1.00 82.62 179 TYR A N 1
ATOM 1457 C CA . TYR A 1 179 ? -16.517 8.690 3.191 1.00 82.62 179 TYR A CA 1
ATOM 1458 C C . TYR A 1 179 ? -17.990 8.265 3.071 1.00 82.62 179 TYR A C 1
ATOM 1460 O O . TYR A 1 179 ? -18.306 7.407 2.242 1.00 82.62 179 TYR A O 1
ATOM 1468 N N . GLN A 1 180 ? -18.890 8.879 3.848 1.00 81.94 180 GLN A N 1
ATOM 1469 C CA . GLN A 1 180 ? -20.315 8.533 3.841 1.00 81.94 180 GLN A CA 1
ATOM 1470 C C . GLN A 1 180 ? -20.962 8.729 2.462 1.00 81.94 180 GLN A C 1
ATOM 1472 O O . GLN A 1 180 ? -21.765 7.893 2.043 1.00 81.94 180 GLN A O 1
ATOM 1477 N N . GLU A 1 181 ? -20.562 9.772 1.727 1.00 79.00 181 GLU A N 1
ATOM 1478 C CA . GLU A 1 181 ? -21.004 10.009 0.344 1.00 79.00 181 GLU A CA 1
ATOM 1479 C C . GLU A 1 181 ? -20.656 8.843 -0.601 1.00 79.00 181 GLU A C 1
ATOM 1481 O O . GLU A 1 181 ? -21.432 8.514 -1.503 1.00 79.00 181 GLU A O 1
ATOM 1486 N N . HIS A 1 182 ? -19.505 8.193 -0.394 1.00 75.50 182 HIS A N 1
ATOM 1487 C CA . HIS A 1 182 ? -19.026 7.104 -1.251 1.00 75.50 182 HIS A CA 1
ATOM 1488 C C . HIS A 1 182 ? -19.586 5.742 -0.863 1.00 75.50 182 HIS A C 1
ATOM 1490 O O . HIS A 1 182 ? -20.072 5.007 -1.726 1.00 75.50 182 HIS A O 1
ATOM 1496 N N . VAL A 1 183 ? -19.505 5.378 0.421 1.00 80.25 183 VAL A N 1
ATOM 1497 C CA . VAL A 1 183 ? -19.771 3.998 0.857 1.00 80.25 183 VAL A CA 1
ATOM 1498 C C . VAL A 1 183 ? -21.227 3.594 0.668 1.00 80.25 183 VAL A C 1
ATOM 1500 O O . VAL A 1 183 ? -21.508 2.434 0.374 1.00 80.25 183 VAL A O 1
ATOM 1503 N N . ALA A 1 184 ? -22.158 4.547 0.750 1.00 77.75 184 ALA A N 1
ATOM 1504 C CA . ALA A 1 184 ? -23.576 4.289 0.527 1.00 77.75 184 ALA A CA 1
ATOM 1505 C C . ALA A 1 184 ? -23.882 3.871 -0.924 1.00 77.75 184 ALA A C 1
ATOM 1507 O O . ALA A 1 184 ? -24.964 3.358 -1.208 1.00 77.75 184 ALA A O 1
ATOM 1508 N N . HIS A 1 185 ? -22.947 4.073 -1.860 1.00 82.62 185 HIS A N 1
ATOM 1509 C CA . HIS A 1 185 ? -23.198 3.864 -3.274 1.00 82.62 185 HIS A CA 1
ATOM 1510 C C . HIS A 1 185 ? -22.838 2.438 -3.755 1.00 82.62 185 HIS A C 1
ATOM 1512 O O . HIS A 1 185 ? -21.659 2.072 -3.758 1.00 82.62 185 HIS A O 1
ATOM 1518 N N . PRO A 1 186 ? -23.787 1.647 -4.305 1.00 86.06 186 PRO A N 1
ATOM 1519 C CA . PRO A 1 186 ? -23.529 0.259 -4.714 1.00 86.06 186 PRO A CA 1
ATOM 1520 C C . PRO A 1 186 ? -22.410 0.087 -5.753 1.00 86.06 186 PRO A C 1
ATOM 1522 O O . PRO A 1 186 ? -21.647 -0.873 -5.692 1.00 86.06 186 PRO A O 1
ATOM 1525 N N . ILE A 1 187 ? -22.260 1.035 -6.692 1.00 83.88 187 ILE A N 1
ATOM 1526 C CA . ILE A 1 187 ? -21.166 0.988 -7.686 1.00 83.88 187 ILE A CA 1
ATOM 1527 C C . ILE A 1 187 ? -19.801 1.159 -7.011 1.00 83.88 187 ILE A C 1
ATOM 1529 O O . ILE A 1 187 ? -18.845 0.501 -7.414 1.00 83.88 187 ILE A O 1
ATOM 1533 N N . PHE A 1 188 ? -19.704 2.013 -5.985 1.00 85.12 188 PHE A N 1
ATOM 1534 C CA . PHE A 1 188 ? -18.457 2.183 -5.242 1.00 85.12 188 PHE A CA 1
ATOM 1535 C C . PHE A 1 188 ? -18.121 0.896 -4.491 1.00 85.12 188 PHE A C 1
ATOM 1537 O O . PHE A 1 188 ? -17.012 0.391 -4.631 1.00 85.12 188 PHE A O 1
ATOM 1544 N N . GLN A 1 189 ? -19.096 0.319 -3.782 1.00 88.12 189 GLN A N 1
ATOM 1545 C CA . GLN A 1 189 ? -18.903 -0.937 -3.056 1.00 88.12 189 GLN A CA 1
ATOM 1546 C C . GLN A 1 189 ? -18.459 -2.072 -3.987 1.00 88.12 189 GLN A C 1
ATOM 1548 O O . GLN A 1 189 ? -17.480 -2.760 -3.705 1.00 88.12 189 GLN A O 1
ATOM 1553 N N . SER A 1 190 ? -19.134 -2.240 -5.129 1.00 88.25 190 SER A N 1
ATOM 1554 C CA . SER A 1 190 ? -18.774 -3.261 -6.115 1.00 88.25 190 SER A CA 1
ATOM 1555 C C . SER A 1 190 ? -17.376 -3.035 -6.695 1.00 88.25 190 SER A C 1
ATOM 1557 O O . SER A 1 190 ? -16.631 -4.000 -6.857 1.00 88.25 190 SER A O 1
ATOM 1559 N N . ALA A 1 191 ? -17.014 -1.788 -7.009 1.00 85.62 191 ALA A N 1
ATOM 1560 C CA . ALA A 1 191 ? -15.692 -1.461 -7.535 1.00 85.62 191 ALA A CA 1
ATOM 1561 C C . ALA A 1 191 ? -14.592 -1.692 -6.490 1.00 85.62 191 ALA A C 1
ATOM 1563 O O . ALA A 1 191 ? -13.566 -2.274 -6.822 1.00 85.62 191 ALA A O 1
ATOM 1564 N N . LEU A 1 192 ? -14.826 -1.304 -5.232 1.00 89.38 192 LEU A N 1
ATOM 1565 C CA . LEU A 1 192 ? -13.892 -1.536 -4.134 1.00 89.38 192 LEU A CA 1
ATOM 1566 C C . LEU A 1 192 ? -13.643 -3.032 -3.926 1.00 89.38 192 LEU A C 1
ATOM 1568 O O . LEU A 1 192 ? -12.493 -3.441 -3.831 1.00 89.38 192 LEU A O 1
ATOM 1572 N N . ARG A 1 193 ? -14.691 -3.865 -3.915 1.00 92.00 193 ARG A N 1
ATOM 1573 C CA . ARG A 1 193 ? -14.537 -5.328 -3.806 1.00 92.00 193 ARG A CA 1
ATOM 1574 C C . ARG A 1 193 ? -13.741 -5.916 -4.962 1.00 92.00 193 ARG A C 1
ATOM 1576 O O . ARG A 1 193 ? -12.891 -6.773 -4.744 1.00 92.00 193 ARG A O 1
ATOM 1583 N N . GLU A 1 194 ? -14.016 -5.472 -6.187 1.00 89.75 194 GLU A N 1
ATOM 1584 C CA . GLU A 1 194 ? -13.275 -5.902 -7.376 1.00 89.75 194 GLU A CA 1
ATOM 1585 C C . GLU A 1 194 ? -11.785 -5.549 -7.256 1.00 89.75 194 GLU A C 1
ATOM 1587 O O . GLU A 1 194 ? -10.931 -6.418 -7.450 1.00 89.75 194 GLU A O 1
ATOM 1592 N N . ASP A 1 195 ? -11.484 -4.308 -6.869 1.00 88.81 195 ASP A N 1
ATOM 1593 C CA . ASP A 1 195 ? -10.116 -3.818 -6.706 1.00 88.81 195 ASP A CA 1
ATOM 1594 C C . ASP A 1 195 ? -9.400 -4.561 -5.560 1.00 88.81 195 ASP A C 1
ATOM 1596 O O . ASP A 1 195 ? -8.299 -5.071 -5.762 1.00 88.81 195 ASP A O 1
ATOM 1600 N N . VAL A 1 196 ? -10.045 -4.739 -4.401 1.00 91.75 196 VAL A N 1
ATOM 1601 C CA . VAL A 1 196 ? -9.513 -5.500 -3.252 1.00 91.75 196 VAL A CA 1
ATOM 1602 C C . VAL A 1 196 ? -9.198 -6.949 -3.633 1.00 91.75 196 VAL A C 1
ATOM 1604 O O . VAL A 1 196 ? -8.094 -7.425 -3.362 1.00 91.75 196 VAL A O 1
ATOM 1607 N N . LYS A 1 197 ? -10.113 -7.651 -4.319 1.00 92.38 197 LYS A N 1
ATOM 1608 C CA . LYS A 1 197 ? -9.845 -9.011 -4.825 1.00 92.38 197 LYS A CA 1
ATOM 1609 C C . LYS A 1 197 ? -8.657 -9.028 -5.780 1.00 92.38 197 LYS A C 1
ATOM 1611 O O . LYS A 1 197 ? -7.828 -9.939 -5.704 1.00 92.38 197 LYS A O 1
ATOM 1616 N N . GLY A 1 198 ? -8.569 -8.036 -6.666 1.00 89.56 198 GLY A N 1
ATOM 1617 C CA . GLY A 1 198 ? -7.467 -7.879 -7.612 1.00 89.56 198 GLY A CA 1
ATOM 1618 C C . GLY A 1 198 ? -6.121 -7.675 -6.918 1.00 89.56 198 GLY A C 1
ATOM 1619 O O . GLY A 1 198 ? -5.151 -8.350 -7.271 1.00 89.56 198 GLY A O 1
ATOM 1620 N N . ILE A 1 199 ? -6.079 -6.808 -5.903 1.00 90.38 199 ILE A N 1
ATOM 1621 C CA . ILE A 1 199 ? -4.893 -6.531 -5.086 1.00 90.38 199 ILE A CA 1
ATOM 1622 C C . ILE A 1 199 ? -4.452 -7.802 -4.359 1.00 90.38 199 ILE A C 1
ATOM 1624 O O . ILE A 1 199 ? -3.320 -8.237 -4.560 1.00 90.38 199 ILE A O 1
ATOM 1628 N N . ILE A 1 200 ? -5.346 -8.446 -3.597 1.00 92.31 200 ILE A N 1
ATOM 1629 C CA . ILE A 1 200 ? -5.032 -9.668 -2.836 1.00 92.31 200 ILE A CA 1
ATOM 1630 C C . ILE A 1 200 ? -4.531 -10.772 -3.771 1.00 92.31 200 ILE A C 1
ATOM 1632 O O . ILE A 1 200 ? -3.478 -11.360 -3.529 1.00 92.31 200 ILE A O 1
ATOM 1636 N N . SER A 1 201 ? -5.243 -11.021 -4.875 1.00 91.56 201 SER A N 1
ATOM 1637 C CA . SER A 1 201 ? -4.857 -12.052 -5.845 1.00 91.56 201 SER A CA 1
ATOM 1638 C C . SER A 1 201 ? -3.483 -11.773 -6.449 1.00 91.56 201 SER A C 1
ATOM 1640 O O . SER A 1 201 ? -2.659 -12.679 -6.545 1.00 91.56 201 SER A O 1
ATOM 1642 N N . SER A 1 202 ? -3.216 -10.519 -6.823 1.00 89.31 202 SER A N 1
ATOM 1643 C CA . SER A 1 202 ? -1.944 -10.129 -7.434 1.00 89.31 202 SER A CA 1
ATOM 1644 C C . SER A 1 202 ? -0.789 -10.216 -6.437 1.00 89.31 202 SER A C 1
ATOM 1646 O O . SER A 1 202 ? 0.242 -10.794 -6.767 1.00 89.31 202 SER A O 1
ATOM 1648 N N . LYS A 1 203 ? -0.956 -9.700 -5.210 1.00 91.19 203 LYS A N 1
ATOM 1649 C CA . LYS A 1 203 ? 0.078 -9.772 -4.163 1.00 91.19 203 LYS A CA 1
ATOM 1650 C C . LYS A 1 203 ? 0.412 -11.224 -3.810 1.00 91.19 203 LYS A C 1
ATOM 1652 O O . LYS A 1 203 ? 1.589 -11.571 -3.724 1.00 91.19 203 LYS A O 1
ATOM 1657 N N . ASN A 1 204 ? -0.608 -12.081 -3.720 1.00 91.88 204 ASN A N 1
ATOM 1658 C CA . ASN A 1 204 ? -0.444 -13.517 -3.505 1.00 91.88 204 ASN A CA 1
ATOM 1659 C C . ASN A 1 204 ? 0.298 -14.201 -4.668 1.00 91.88 204 ASN A C 1
ATOM 1661 O O . ASN A 1 204 ? 1.247 -14.941 -4.436 1.00 91.88 204 ASN A O 1
ATOM 1665 N N . GLN A 1 205 ? -0.085 -13.932 -5.921 1.00 91.62 205 GLN A N 1
ATOM 1666 C CA . GLN A 1 205 ? 0.564 -14.524 -7.101 1.00 91.62 205 GLN A CA 1
ATOM 1667 C C . GLN A 1 205 ? 2.024 -14.085 -7.257 1.00 91.62 205 GLN A C 1
ATOM 1669 O O . GLN A 1 205 ? 2.873 -14.908 -7.580 1.00 91.62 205 GLN A O 1
ATOM 1674 N N . LEU A 1 206 ? 2.324 -12.811 -6.990 1.00 91.19 206 LEU A N 1
ATOM 1675 C CA . LEU A 1 206 ? 3.681 -12.252 -7.016 1.00 91.19 206 LEU A CA 1
ATOM 1676 C C . LEU A 1 206 ? 4.549 -12.723 -5.830 1.00 91.19 206 LEU A C 1
ATOM 1678 O O . LEU A 1 206 ? 5.757 -12.462 -5.784 1.00 91.19 206 LEU A O 1
ATOM 1682 N N . GLY A 1 207 ? 3.949 -13.426 -4.864 1.00 91.38 207 GLY A N 1
ATOM 1683 C CA . GLY A 1 207 ? 4.608 -13.872 -3.642 1.00 91.38 207 GLY A CA 1
ATOM 1684 C C . GLY A 1 207 ? 5.144 -12.704 -2.820 1.00 91.38 207 GLY A C 1
ATOM 1685 O O . GLY A 1 207 ? 6.251 -12.796 -2.306 1.00 91.38 207 GLY A O 1
ATOM 1686 N N . LEU A 1 208 ? 4.409 -11.588 -2.766 1.00 90.06 208 LEU A N 1
ATOM 1687 C CA . LEU A 1 208 ? 4.739 -10.432 -1.914 1.00 90.06 208 LEU A CA 1
ATOM 1688 C C . LEU A 1 208 ? 4.368 -10.671 -0.443 1.00 90.06 208 LEU A C 1
ATOM 1690 O O . LEU A 1 208 ? 4.639 -9.839 0.418 1.00 90.06 208 LEU A O 1
ATOM 1694 N N . TRP A 1 209 ? 3.726 -11.805 -0.179 1.00 90.88 209 TRP A N 1
ATOM 1695 C CA . TRP A 1 209 ? 3.370 -12.296 1.135 1.00 90.88 209 TRP A CA 1
ATOM 1696 C C . TRP A 1 209 ? 3.982 -13.673 1.346 1.00 90.88 209 TRP A C 1
ATOM 1698 O O . TRP A 1 209 ? 3.961 -14.508 0.442 1.00 90.88 209 TRP A O 1
ATOM 1708 N N . ASP A 1 210 ? 4.434 -13.927 2.572 1.00 90.44 210 ASP A N 1
ATOM 1709 C CA . ASP A 1 210 ? 4.965 -15.228 2.998 1.00 90.44 210 ASP A CA 1
ATOM 1710 C C . ASP A 1 210 ? 3.852 -16.213 3.410 1.00 90.44 210 ASP A C 1
ATOM 1712 O O . ASP A 1 210 ? 4.094 -17.244 4.038 1.00 90.44 210 ASP A O 1
ATOM 1716 N N . PHE A 1 211 ? 2.601 -15.893 3.080 1.00 93.62 211 PHE A N 1
ATOM 1717 C CA . PHE A 1 211 ? 1.417 -16.691 3.374 1.00 93.62 211 PHE A CA 1
ATOM 1718 C C . PHE A 1 211 ? 0.486 -16.749 2.163 1.00 93.62 211 PHE A C 1
ATOM 1720 O O . PHE A 1 211 ? 0.483 -15.867 1.306 1.00 93.62 211 PHE A O 1
ATOM 1727 N N . ASN A 1 212 ? -0.352 -17.786 2.113 1.00 93.19 212 ASN A N 1
ATOM 1728 C CA . ASN A 1 212 ? -1.354 -17.942 1.065 1.00 93.19 212 ASN A CA 1
ATOM 1729 C C . ASN A 1 212 ? -2.649 -17.206 1.442 1.00 93.19 212 ASN A C 1
ATOM 1731 O O . ASN A 1 212 ? -3.30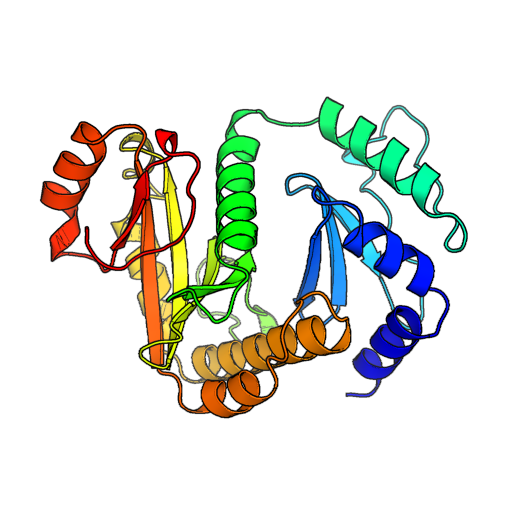8 -17.561 2.418 1.00 93.19 212 ASN A O 1
ATOM 1735 N N . ALA A 1 213 ? -3.031 -16.215 0.638 1.00 91.75 213 ALA A N 1
ATOM 1736 C CA . ALA A 1 213 ? -4.212 -15.376 0.840 1.00 91.75 213 ALA A CA 1
ATOM 1737 C C . ALA A 1 213 ? -5.412 -15.760 -0.053 1.00 91.75 213 ALA A C 1
ATOM 1739 O O . ALA A 1 213 ? -6.379 -15.005 -0.152 1.00 91.75 213 ALA A O 1
ATOM 1740 N N . SER A 1 214 ? -5.381 -16.918 -0.722 1.00 90.38 214 SER A N 1
ATOM 1741 C CA . SER A 1 214 ? -6.426 -17.310 -1.687 1.00 90.38 214 SER A CA 1
ATOM 1742 C C . SER A 1 214 ? -7.816 -17.426 -1.053 1.00 90.38 214 SER A C 1
ATOM 1744 O O . SER A 1 214 ? -8.812 -17.088 -1.688 1.00 90.38 214 SER A O 1
ATOM 1746 N N . SER A 1 215 ? -7.898 -17.863 0.208 1.00 90.81 215 SER A N 1
ATOM 1747 C CA . SER A 1 215 ? -9.162 -17.932 0.952 1.00 90.81 215 SER A CA 1
ATOM 1748 C C . SER A 1 215 ? -9.759 -16.550 1.226 1.00 90.81 215 SER A C 1
ATOM 1750 O O . SER A 1 215 ? -10.981 -16.416 1.201 1.00 90.81 215 SER A O 1
ATOM 1752 N N . LEU A 1 216 ? -8.927 -15.518 1.418 1.00 91.69 216 LEU A N 1
ATOM 1753 C CA . LEU A 1 216 ? -9.397 -14.149 1.642 1.00 91.69 216 LEU A CA 1
ATOM 1754 C C . LEU A 1 216 ? -10.124 -13.606 0.413 1.00 91.69 216 LEU A C 1
ATOM 1756 O O . LEU A 1 216 ? -11.166 -12.977 0.551 1.00 91.69 216 LEU A O 1
ATOM 1760 N N . VAL A 1 217 ? -9.641 -13.914 -0.796 1.00 91.88 217 VAL A N 1
ATOM 1761 C CA . VAL A 1 217 ? -10.287 -13.486 -2.051 1.00 91.88 217 VAL A CA 1
ATOM 1762 C C . VAL A 1 217 ? -11.753 -13.931 -2.113 1.00 91.88 217 VAL A C 1
ATOM 1764 O O . VAL A 1 217 ? -12.599 -13.174 -2.584 1.00 91.88 217 VAL A O 1
ATOM 1767 N N . LEU A 1 218 ? -12.062 -15.131 -1.608 1.00 89.12 218 LEU A N 1
ATOM 1768 C CA . LEU A 1 218 ? -13.423 -15.680 -1.586 1.00 89.12 218 LEU A CA 1
ATOM 1769 C C . LEU A 1 218 ? -14.331 -14.973 -0.568 1.00 89.12 218 LEU A C 1
ATOM 1771 O O . LEU A 1 218 ? -15.542 -14.911 -0.763 1.00 89.12 218 LEU A O 1
ATOM 1775 N N . GLN A 1 219 ? -13.757 -14.436 0.509 1.00 91.62 219 GLN A N 1
ATOM 1776 C CA . GLN A 1 219 ? -14.496 -13.782 1.593 1.00 91.62 219 GLN A CA 1
ATOM 1777 C C . GLN A 1 219 ? -14.832 -12.314 1.284 1.00 91.62 219 GLN A C 1
ATOM 1779 O O . GLN A 1 219 ? -15.819 -11.785 1.800 1.00 91.62 219 GLN A O 1
ATOM 1784 N N . VAL A 1 220 ? -14.062 -11.671 0.396 1.00 93.62 220 VAL A N 1
ATOM 1785 C CA . VAL A 1 220 ? -14.204 -10.246 0.039 1.00 93.62 220 VAL A CA 1
ATOM 1786 C C . VAL A 1 220 ? -15.579 -9.910 -0.539 1.00 93.62 220 VAL A C 1
ATOM 1788 O O . VAL A 1 220 ? -16.070 -8.804 -0.325 1.00 93.62 220 VAL A O 1
ATOM 1791 N N . ASP A 1 221 ? -16.234 -10.833 -1.247 1.00 88.69 221 ASP A N 1
ATOM 1792 C CA . ASP A 1 221 ? -17.561 -10.568 -1.822 1.00 88.69 221 ASP A CA 1
ATOM 1793 C C . ASP A 1 221 ? -18.655 -10.418 -0.756 1.00 88.69 221 ASP A C 1
ATOM 1795 O O . ASP A 1 221 ? -19.633 -9.707 -0.980 1.00 88.69 221 ASP A O 1
ATOM 1799 N N . GLN A 1 222 ? -18.462 -11.029 0.415 1.00 89.62 222 GLN A N 1
ATOM 1800 C CA . GLN A 1 222 ? -19.407 -10.999 1.535 1.00 89.62 222 GLN A CA 1
ATOM 1801 C C . GLN A 1 222 ? -19.000 -10.022 2.644 1.00 89.62 222 GLN A C 1
ATOM 1803 O O . GLN A 1 222 ? -19.804 -9.750 3.528 1.00 89.62 222 GLN A O 1
ATOM 1808 N N . ALA A 1 223 ? -17.768 -9.507 2.618 1.00 93.81 223 ALA A N 1
ATOM 1809 C CA . ALA A 1 223 ? -17.248 -8.643 3.672 1.00 93.81 223 ALA A CA 1
ATOM 1810 C C . ALA A 1 223 ? -18.068 -7.352 3.810 1.00 93.81 223 ALA A C 1
ATOM 1812 O O . ALA A 1 223 ? -18.445 -6.767 2.805 1.00 93.81 223 ALA A O 1
ATOM 1813 N N . GLU A 1 224 ? -18.325 -6.817 4.994 1.00 93.56 224 GLU A N 1
ATOM 1814 C CA . GLU A 1 224 ? -18.880 -5.452 5.061 1.00 93.56 224 GLU A CA 1
ATOM 1815 C C . GLU A 1 224 ? -17.793 -4.421 4.717 1.00 93.56 224 GLU A C 1
ATOM 1817 O O . GLU A 1 224 ? -16.604 -4.711 4.833 1.00 93.56 224 GLU A O 1
ATOM 1822 N N . ILE A 1 225 ? -18.181 -3.234 4.246 1.00 93.44 225 ILE A N 1
ATOM 1823 C CA . ILE A 1 225 ? -17.241 -2.123 4.034 1.00 93.44 225 ILE A CA 1
ATOM 1824 C C . ILE A 1 225 ? -17.437 -1.144 5.178 1.00 93.44 225 ILE A C 1
ATOM 1826 O O . ILE A 1 225 ? -18.564 -0.728 5.441 1.00 93.44 225 ILE A O 1
ATOM 1830 N N . ASP A 1 226 ? -16.342 -0.784 5.827 1.00 92.88 226 ASP A N 1
ATOM 1831 C CA . ASP A 1 226 ? -16.345 0.104 6.978 1.00 92.88 226 ASP A CA 1
ATOM 1832 C C . ASP A 1 226 ? -15.204 1.120 6.878 1.00 92.88 226 ASP A C 1
ATOM 1834 O O . ASP A 1 226 ? -14.289 0.990 6.055 1.00 92.88 226 ASP A O 1
ATOM 1838 N N . TYR A 1 227 ? -15.264 2.140 7.724 1.00 92.12 227 TYR A N 1
ATOM 1839 C CA . TYR A 1 227 ? -14.268 3.197 7.790 1.00 92.12 227 TYR A CA 1
ATOM 1840 C C . TYR A 1 227 ? -13.843 3.450 9.217 1.00 92.12 227 TYR A C 1
ATOM 1842 O O . TYR A 1 227 ? -14.663 3.497 10.134 1.00 92.12 227 TYR A O 1
ATOM 1850 N N . ALA A 1 228 ? -12.544 3.652 9.389 1.00 93.12 228 ALA A N 1
ATOM 1851 C CA . ALA A 1 228 ? -11.986 3.982 10.680 1.00 93.12 228 ALA A CA 1
ATOM 1852 C C . ALA A 1 228 ? -10.838 4.975 10.550 1.00 93.12 228 ALA A C 1
ATOM 1854 O O . ALA A 1 228 ? -10.104 5.005 9.560 1.00 93.12 228 ALA A O 1
ATOM 1855 N N . TYR A 1 229 ? -10.650 5.757 11.603 1.00 93.12 229 TYR A N 1
ATOM 1856 C CA . TYR A 1 229 ? -9.411 6.491 11.786 1.00 93.12 229 TYR A CA 1
ATOM 1857 C C . TYR A 1 229 ? -8.326 5.560 12.307 1.00 93.12 229 TYR A C 1
ATOM 1859 O O . TYR A 1 229 ? -8.590 4.672 13.111 1.00 93.12 229 TYR A O 1
ATOM 1867 N N . VAL A 1 230 ? -7.090 5.799 11.893 1.00 94.00 230 VAL A N 1
ATOM 1868 C CA . VAL A 1 230 ? -5.906 5.315 12.595 1.00 94.00 230 VAL A CA 1
ATOM 1869 C C . VAL A 1 230 ? -5.307 6.515 13.307 1.00 94.00 230 VAL A C 1
ATOM 1871 O O . VAL A 1 230 ? -4.817 7.436 12.655 1.00 94.00 230 VAL A O 1
ATOM 1874 N N . PHE A 1 231 ? -5.353 6.533 14.636 1.00 92.06 231 PHE A N 1
ATOM 1875 C CA . PHE A 1 231 ? -4.735 7.599 15.415 1.00 92.06 231 PHE A CA 1
ATOM 1876 C C . PHE A 1 231 ? -3.344 7.176 15.885 1.00 92.06 231 PHE A C 1
ATOM 1878 O O . PHE A 1 231 ? -3.197 6.327 16.767 1.00 92.06 231 PHE A O 1
ATOM 1885 N N . ALA A 1 232 ? -2.324 7.782 15.279 1.00 91.12 232 ALA A N 1
ATOM 1886 C CA . ALA A 1 232 ? -0.927 7.602 15.643 1.00 91.12 232 ALA A CA 1
ATOM 1887 C C . ALA A 1 232 ? -0.533 8.656 16.686 1.00 91.12 232 ALA A C 1
ATOM 1889 O O . ALA A 1 232 ? -0.183 9.792 16.348 1.00 91.12 232 ALA A O 1
ATOM 1890 N N . ALA A 1 233 ? -0.619 8.274 17.960 1.00 89.19 233 ALA A N 1
ATOM 1891 C CA . ALA A 1 233 ? -0.329 9.143 19.092 1.00 89.19 233 ALA A CA 1
ATOM 1892 C C . ALA A 1 233 ? 1.184 9.239 19.353 1.00 89.19 233 ALA A C 1
ATOM 1894 O O . ALA A 1 233 ? 1.913 8.239 19.309 1.00 89.19 233 ALA A O 1
ATOM 1895 N N . HIS A 1 234 ? 1.654 10.441 19.693 1.00 87.50 234 HIS A N 1
ATOM 1896 C CA . HIS A 1 234 ? 3.031 10.676 20.132 1.00 87.50 234 HIS A CA 1
ATOM 1897 C C . HIS A 1 234 ? 3.226 10.466 21.630 1.00 87.50 234 HIS A C 1
ATOM 1899 O O . HIS A 1 234 ? 4.365 10.395 22.084 1.00 87.50 234 HIS A O 1
ATOM 1905 N N . SER A 1 235 ? 2.142 10.379 22.400 1.00 86.56 235 SER A N 1
ATOM 1906 C CA . SER A 1 235 ? 2.167 10.084 23.831 1.00 86.56 235 SER A CA 1
ATOM 1907 C C . SER A 1 235 ? 0.826 9.515 24.293 1.00 86.56 235 SER A C 1
ATOM 1909 O O . SER A 1 235 ? -0.210 9.758 23.669 1.00 86.56 235 SER A O 1
ATOM 1911 N N . SER A 1 236 ? 0.814 8.833 25.440 1.00 86.50 236 SER A N 1
ATOM 1912 C CA . SER A 1 236 ? -0.431 8.368 26.067 1.00 86.50 236 SER A CA 1
ATOM 1913 C C . SER A 1 236 ? -1.372 9.528 26.431 1.00 86.50 236 SER A C 1
ATOM 1915 O O . SER A 1 236 ? -2.587 9.359 26.423 1.00 86.50 236 SER A O 1
ATOM 1917 N N . ALA A 1 237 ? -0.839 10.727 26.696 1.00 89.25 237 ALA A N 1
ATOM 1918 C CA . ALA A 1 237 ? -1.650 11.918 26.950 1.00 89.25 237 ALA A CA 1
ATOM 1919 C C . ALA A 1 237 ? -2.446 12.351 25.705 1.00 89.25 237 ALA A C 1
ATOM 1921 O O . ALA A 1 237 ? -3.634 12.651 25.812 1.00 89.25 237 ALA A O 1
ATOM 1922 N N . GLU A 1 238 ? -1.830 12.322 24.517 1.00 89.88 238 GLU A N 1
ATOM 1923 C CA . GLU A 1 238 ? -2.547 12.586 23.261 1.00 89.88 238 GLU A CA 1
ATOM 1924 C C . GLU A 1 238 ? -3.626 11.536 22.992 1.00 89.88 238 GLU A C 1
ATOM 1926 O O . GLU A 1 238 ? -4.721 11.883 22.555 1.00 89.88 238 GLU A O 1
ATOM 1931 N N . LEU A 1 239 ? -3.335 10.263 23.282 1.00 87.31 239 LEU A N 1
ATOM 1932 C CA . LEU A 1 239 ? -4.295 9.172 23.138 1.00 87.31 239 LEU A CA 1
ATOM 1933 C C . LEU A 1 239 ? -5.550 9.407 23.993 1.00 87.31 239 LEU A C 1
ATOM 1935 O O . LEU A 1 239 ? -6.666 9.261 23.496 1.00 87.31 239 LEU A O 1
ATOM 1939 N N . ILE A 1 240 ? -5.372 9.798 25.259 1.00 88.81 240 ILE A N 1
ATOM 1940 C CA . ILE A 1 240 ? -6.479 10.109 26.176 1.00 88.81 240 ILE A CA 1
ATOM 1941 C C . ILE A 1 240 ? -7.318 11.269 25.631 1.00 88.81 240 ILE A C 1
ATOM 1943 O O . ILE A 1 240 ? -8.541 11.156 25.562 1.00 88.81 240 ILE A O 1
ATOM 1947 N N . LEU A 1 241 ? -6.670 12.356 25.205 1.00 90.38 241 LEU A N 1
ATOM 1948 C CA . LEU A 1 241 ? -7.361 13.533 24.671 1.00 90.38 241 LEU A CA 1
ATOM 1949 C C . LEU A 1 241 ? -8.144 13.207 23.393 1.00 90.38 241 LEU A C 1
ATOM 1951 O O . LEU A 1 241 ? -9.303 13.602 23.266 1.00 90.38 241 LEU A O 1
ATOM 1955 N N . TYR A 1 242 ? -7.557 12.433 22.476 1.00 89.69 242 TYR A N 1
ATOM 1956 C CA . TYR A 1 242 ? -8.262 11.986 21.275 1.00 89.69 242 TYR A CA 1
ATOM 1957 C C . TYR A 1 242 ? -9.485 11.139 21.634 1.00 89.69 242 TYR A C 1
ATOM 1959 O O . TYR A 1 242 ? -10.571 11.378 21.108 1.00 89.69 242 TYR A O 1
ATOM 1967 N N . LYS A 1 243 ? -9.335 10.164 22.542 1.00 88.88 243 LYS A N 1
ATOM 1968 C CA . LYS A 1 243 ? -10.444 9.301 22.979 1.00 88.88 243 LYS A CA 1
ATOM 1969 C C . LYS A 1 243 ? -11.590 10.112 23.581 1.00 88.88 243 LYS A C 1
ATOM 1971 O O . LYS A 1 243 ? -12.735 9.869 23.220 1.00 88.88 243 LYS A O 1
ATOM 1976 N N . GLN A 1 244 ? -11.288 11.100 24.423 1.00 89.38 244 GLN A N 1
ATOM 1977 C CA . GLN A 1 244 ? -12.298 11.987 25.012 1.00 89.38 244 GLN A CA 1
ATOM 1978 C C . GLN A 1 244 ? -13.061 12.798 23.960 1.00 89.38 244 GLN A C 1
ATOM 1980 O O . GLN A 1 244 ? -14.251 13.044 24.125 1.00 89.38 244 GLN A O 1
ATOM 1985 N N . GLN A 1 245 ? -12.389 13.220 22.889 1.00 88.38 245 GLN A N 1
ATOM 1986 C CA . GLN A 1 245 ? -12.997 14.077 21.874 1.00 88.38 245 GLN A CA 1
ATOM 1987 C C . GLN A 1 245 ? -13.715 13.296 20.760 1.00 88.38 245 GLN A C 1
ATOM 1989 O O . GLN A 1 245 ? -14.739 13.754 20.255 1.00 88.38 245 GLN A O 1
ATOM 1994 N N . TYR A 1 246 ? -13.181 12.140 20.359 1.00 86.81 246 TYR A N 1
ATOM 1995 C CA . TYR A 1 246 ? -13.598 11.427 19.146 1.00 86.81 246 TYR A CA 1
ATOM 1996 C C . TYR A 1 246 ? -13.859 9.931 19.345 1.00 86.81 246 TYR A C 1
ATOM 1998 O O . TYR A 1 246 ? -14.457 9.316 18.465 1.00 86.81 246 TYR A O 1
ATOM 2006 N N . GLY A 1 247 ? -13.439 9.341 20.469 1.00 81.19 247 GLY A N 1
ATOM 2007 C CA . GLY A 1 247 ? -13.448 7.887 20.674 1.00 81.19 247 GLY A CA 1
ATOM 2008 C C . GLY A 1 247 ? -14.838 7.251 20.636 1.00 81.19 247 GLY A C 1
ATOM 2009 O O . GLY A 1 247 ? -14.972 6.123 20.180 1.00 81.19 247 GLY A O 1
ATOM 2010 N N . GLU A 1 248 ? -15.875 7.981 21.052 1.00 84.38 248 GLU A N 1
ATOM 2011 C CA . GLU A 1 248 ? -17.271 7.523 20.946 1.00 84.38 248 GLU A CA 1
ATOM 2012 C C . GLU A 1 248 ? -17.929 7.910 19.613 1.00 84.38 248 GLU A C 1
ATOM 2014 O O . GLU A 1 248 ? -18.941 7.331 19.225 1.00 84.38 248 GLU A O 1
ATOM 2019 N N . LYS A 1 249 ? -17.367 8.897 18.902 1.00 85.50 249 LYS A N 1
ATOM 2020 C CA . LYS A 1 249 ? -17.947 9.447 17.668 1.00 85.50 249 LYS A CA 1
ATOM 2021 C C . LYS A 1 249 ? -17.548 8.637 16.437 1.00 85.50 249 LYS A C 1
ATOM 2023 O O . LYS A 1 249 ? -18.345 8.510 15.510 1.00 85.50 249 LYS A O 1
ATOM 2028 N N . TYR A 1 250 ? -16.323 8.113 16.418 1.00 88.06 250 TYR A N 1
ATOM 2029 C CA . TYR A 1 250 ? -15.752 7.451 15.252 1.00 88.06 250 TYR A CA 1
ATOM 2030 C C . TYR A 1 250 ? -15.014 6.172 15.622 1.00 88.06 250 TYR A C 1
ATOM 2032 O O . TYR A 1 250 ? -14.200 6.155 16.548 1.00 88.06 250 TYR A O 1
ATOM 2040 N N . THR A 1 251 ? -15.213 5.128 14.816 1.00 90.25 251 THR A N 1
ATOM 2041 C CA . THR A 1 251 ? -14.367 3.935 14.858 1.00 90.25 251 THR A CA 1
ATOM 2042 C C . THR A 1 251 ? -12.913 4.357 14.684 1.00 90.25 251 THR A C 1
ATOM 2044 O O . THR A 1 251 ? -12.554 4.995 13.693 1.00 90.25 251 THR A O 1
ATOM 2047 N N . THR A 1 252 ? -12.079 4.024 15.666 1.00 91.38 252 THR A N 1
ATOM 2048 C CA . THR A 1 252 ? -10.671 4.416 15.683 1.00 91.38 252 THR A CA 1
ATOM 2049 C C . THR A 1 252 ? -9.805 3.233 16.087 1.00 91.38 252 THR A C 1
ATOM 2051 O O . THR A 1 252 ? -10.052 2.582 17.100 1.00 91.38 252 THR A O 1
ATOM 2054 N N . LEU A 1 253 ? -8.769 2.986 15.293 1.00 92.38 253 LEU A N 1
ATOM 2055 C CA . LEU A 1 253 ? -7.659 2.098 15.596 1.00 92.38 253 LEU A CA 1
ATOM 2056 C C . LEU A 1 253 ? -6.518 2.942 16.161 1.00 92.38 253 LEU A C 1
ATOM 2058 O O . LEU A 1 253 ? -6.239 4.037 15.667 1.00 92.38 253 LEU A O 1
ATOM 2062 N N . TYR A 1 254 ? -5.851 2.447 17.194 1.00 87.62 254 TYR A N 1
ATOM 2063 C CA . TYR A 1 254 ? -4.856 3.231 17.923 1.00 87.62 254 TYR A CA 1
ATOM 2064 C C . TYR A 1 254 ? -3.453 2.678 17.720 1.00 87.62 254 TYR A C 1
ATOM 2066 O O . TYR A 1 254 ? -3.247 1.466 17.739 1.00 87.62 254 TYR A O 1
ATOM 2074 N N . LEU A 1 255 ? -2.491 3.587 17.564 1.00 87.44 255 LEU A N 1
ATOM 2075 C CA . LEU A 1 255 ? -1.071 3.278 17.460 1.00 87.44 255 LEU A CA 1
ATOM 2076 C C . LEU A 1 255 ? -0.268 4.195 18.379 1.00 87.44 255 LEU A C 1
ATOM 2078 O O . LEU A 1 255 ? -0.445 5.415 18.369 1.00 87.44 255 LEU A O 1
ATOM 2082 N N . GLU A 1 256 ? 0.670 3.616 19.123 1.00 79.06 256 GLU A N 1
ATOM 2083 C CA . GLU A 1 256 ? 1.654 4.372 19.896 1.00 79.06 256 GLU A CA 1
ATOM 2084 C C . GLU A 1 256 ? 2.984 4.405 19.142 1.00 79.06 256 GLU A C 1
ATOM 2086 O O . GLU A 1 256 ? 3.734 3.430 19.113 1.00 79.06 256 GLU A O 1
ATOM 2091 N N . VAL A 1 257 ? 3.303 5.555 18.541 1.00 78.69 257 VAL A N 1
ATOM 2092 C CA . VAL A 1 257 ? 4.472 5.698 17.654 1.00 78.69 257 VAL A CA 1
ATOM 2093 C C . VAL A 1 257 ? 5.790 5.413 18.389 1.00 78.69 257 VAL A C 1
ATOM 2095 O O . VAL A 1 257 ? 6.727 4.881 17.794 1.00 78.69 257 VAL A O 1
ATOM 2098 N N . GLN A 1 258 ? 5.866 5.732 19.687 1.00 72.69 258 GLN A N 1
ATOM 2099 C CA . GLN A 1 258 ? 7.072 5.537 20.503 1.00 72.69 258 GLN A CA 1
ATOM 2100 C C . GLN A 1 258 ? 7.377 4.065 20.810 1.00 72.69 258 GLN A C 1
ATOM 2102 O O . GLN A 1 258 ? 8.533 3.722 21.044 1.00 72.69 258 GLN A O 1
ATOM 2107 N N . ALA A 1 259 ? 6.369 3.190 20.781 1.00 67.56 259 ALA A N 1
ATOM 2108 C CA . ALA A 1 259 ? 6.543 1.775 21.094 1.00 67.56 259 ALA A CA 1
ATOM 2109 C C . ALA A 1 259 ? 7.240 0.991 19.965 1.00 67.56 259 ALA A C 1
ATOM 2111 O O . ALA A 1 259 ? 7.500 -0.199 20.129 1.00 67.56 259 ALA A O 1
ATOM 2112 N N . ASN A 1 260 ? 7.523 1.634 18.819 1.00 76.69 260 ASN A N 1
ATOM 2113 C CA . ASN A 1 260 ? 8.037 0.995 17.602 1.00 76.69 260 ASN A CA 1
ATOM 2114 C C . ASN A 1 260 ? 7.235 -0.253 17.184 1.00 76.69 260 ASN A C 1
ATOM 2116 O O . ASN A 1 260 ? 7.780 -1.169 16.579 1.00 76.69 260 ASN A O 1
ATOM 2120 N N . ASN A 1 261 ? 5.943 -0.273 17.506 1.00 80.56 261 ASN A N 1
ATOM 2121 C CA . ASN A 1 261 ? 5.014 -1.336 17.162 1.00 80.56 261 ASN A CA 1
ATOM 2122 C C . ASN A 1 261 ? 3.826 -0.703 16.438 1.00 80.56 261 ASN A C 1
ATOM 2124 O O . ASN A 1 261 ? 3.032 0.007 17.058 1.00 80.56 261 ASN A O 1
ATOM 2128 N N . TYR A 1 262 ? 3.726 -0.942 15.133 1.00 91.31 262 TYR A N 1
ATOM 2129 C CA . TYR A 1 262 ? 2.702 -0.346 14.277 1.00 91.31 262 TYR A CA 1
ATOM 2130 C C . TYR A 1 262 ? 1.564 -1.332 13.972 1.00 91.31 262 TYR A C 1
ATOM 2132 O O . TYR A 1 262 ? 0.802 -1.124 13.027 1.00 91.31 262 TYR A O 1
ATOM 2140 N N . ILE A 1 263 ? 1.417 -2.393 14.775 1.00 91.62 263 ILE A N 1
ATOM 2141 C CA . ILE A 1 263 ? 0.306 -3.347 14.675 1.00 91.62 263 ILE A CA 1
ATOM 2142 C C . ILE A 1 263 ? -1.008 -2.654 15.054 1.00 91.62 263 ILE A C 1
ATOM 2144 O O . ILE A 1 263 ? -1.164 -2.161 16.173 1.00 91.62 263 ILE A O 1
ATOM 2148 N N . LEU A 1 264 ? -1.965 -2.659 14.126 1.00 91.88 264 LEU A N 1
ATOM 2149 C CA . LEU A 1 264 ? -3.299 -2.102 14.319 1.00 91.88 264 LEU A CA 1
ATOM 2150 C C . LEU A 1 264 ? -4.098 -2.971 15.293 1.00 91.88 264 LEU A C 1
ATOM 2152 O O . LEU A 1 264 ? -4.089 -4.201 15.199 1.00 91.88 264 LEU A O 1
ATOM 2156 N N . LYS A 1 265 ? -4.823 -2.324 16.205 1.00 84.44 265 LYS A N 1
ATOM 2157 C CA . LYS A 1 265 ? -5.726 -2.976 17.159 1.00 84.44 265 LYS A CA 1
ATOM 2158 C C . LYS A 1 265 ? -7.011 -2.173 17.294 1.00 84.44 265 LYS A C 1
ATOM 2160 O O . LYS A 1 265 ? -6.974 -0.938 17.233 1.00 84.44 265 LYS A O 1
ATOM 2165 N N . ASP A 1 266 ? -8.126 -2.876 17.476 1.00 80.81 266 ASP A N 1
ATOM 2166 C CA . ASP A 1 266 ? -9.334 -2.259 18.012 1.00 80.81 266 ASP A CA 1
ATOM 2167 C C . ASP A 1 266 ? -9.085 -1.835 19.471 1.00 80.81 266 ASP A C 1
ATOM 2169 O O . ASP A 1 266 ? -8.204 -2.380 20.127 1.00 80.81 266 ASP A O 1
ATOM 2173 N N . GLY A 1 267 ? -9.781 -0.780 19.915 1.00 63.12 267 GLY A N 1
ATOM 2174 C CA . GLY A 1 267 ? -9.741 -0.170 21.255 1.00 63.12 267 GLY A CA 1
ATOM 2175 C C . GLY A 1 267 ? -8.693 -0.687 22.254 1.00 63.12 267 GLY A C 1
ATOM 2176 O O . GLY A 1 267 ? -8.828 -1.783 22.785 1.00 63.12 267 GLY A O 1
ATOM 2177 N N . ILE A 1 268 ? -7.703 0.152 22.594 1.00 46.44 268 ILE A N 1
ATOM 2178 C CA . ILE A 1 268 ? -6.916 -0.049 23.829 1.00 46.44 268 ILE A CA 1
ATOM 2179 C C . ILE A 1 268 ? -7.827 0.149 25.038 1.00 46.44 268 ILE A C 1
ATOM 2181 O O . ILE A 1 268 ? -8.448 1.242 25.084 1.00 46.44 268 ILE A O 1
#

Secondary structure (DSSP, 8-state):
-HHHHHHHHHHHTSTTHHHHHHHHH-TTEEEEEETTTEEEEEETTEEEEE--SSSPPB-S-GGGTTTSPPPP--SSSTHHHHHHHHHHHHHT--HHHHHHHHHHHHHHHHT-STTSSEEEEEEEE---GGGSTTSSSS---EEEEEEETTTTEEEEEEEEESGGGSSSTTSHHHHHHHHHHHHT-HHHHHHHHHHHHHHHHHHHHTT-SSS--HHHHHHTTTPEEEEEEEEEESSHHHHHHHHHHHTTTS-EEEEEGGGT-----S--

Mean predicted aligned error: 6.12 Å

Foldseek 3Di:
DVFQVLQLCCCPPRLQVVVLVVQLVDLQWDWFQADVGWTFIDGLNFTAWTDGNPDDIDGGDCVLAVPHDQQDADSNCRVSSVVVSNVSCVVVDDPVSSVLVVLLSLLQVLQQDLVAQKHWQDAQHWFDCVLVPPQDPDTDTAGTWIARNVQGATEREHEDEFPVQQDDCRHDVNNVVVVVSQLVDPSSLVRVLVVSLSSLVSCQSSVSHPDHCPVSSVSSVVHHYYYEYEYAHQDVVRVVVCCVVPVVPTFYWYHDVVVSRSRTDGDD

pLDDT: mean 86.61, std 11.0, range [37.75, 98.12]

Nearest PDB structures (foldseek):
  4g59-assembly2_D  TM=3.041E-01  e=1.334E+00  Murid betaherpesvirus 1
  2lrn-assembly1_A  TM=4.694E-01  e=7.677E+00  Bacteroides sp. 4_3_47FAA
  4grf-assembly1_A  TM=4.947E-01  e=9.145E+00  Phocaeicola vulgatus ATCC 8482

Solvent-accessible surface area (backbone atoms only — not comparable to full-atom values): 15215 Å² total; per-residue (Å²): 120,77,64,47,56,53,40,47,46,25,36,74,78,38,72,40,26,51,47,47,55,49,41,78,74,32,92,70,41,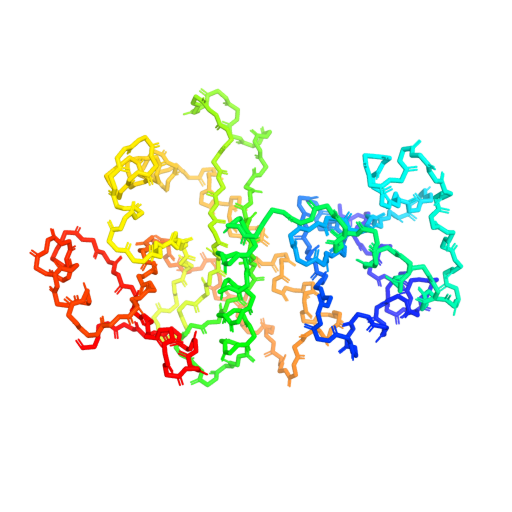46,79,46,62,40,83,87,65,36,46,31,35,31,44,89,88,40,65,44,37,37,58,52,68,90,54,80,62,47,64,59,56,60,87,63,30,75,93,59,75,75,69,64,79,44,54,86,57,38,62,68,20,53,56,47,47,50,58,35,50,66,77,68,61,56,70,73,70,42,50,59,51,51,50,53,49,44,29,34,61,62,12,66,41,92,87,43,52,36,34,46,76,46,63,65,42,56,73,66,55,86,79,53,67,92,74,62,102,62,91,68,68,32,48,30,32,29,36,34,69,81,78,44,28,40,34,43,28,41,76,34,61,42,79,85,42,50,63,68,101,70,8,62,66,57,54,49,54,59,46,56,71,44,66,77,33,68,65,50,48,53,50,50,41,53,49,51,37,51,38,53,53,48,40,42,74,70,54,77,46,101,57,87,52,71,70,55,50,71,46,47,82,74,31,50,80,48,67,33,37,34,40,37,19,80,43,72,67,50,46,53,54,47,41,74,76,38,51,89,80,42,58,51,29,51,32,47,61,81,72,78,50,46,52,64,41,75,74,131

Sequence (268 aa):
MLSNSRLLDKLLTGEYLPILNLVKNDPDLSIEMRIKNQPKVYYKKSLLLTLFPNRKPELLAVGYWKEGIQPILDVNFPESYFDQAKKL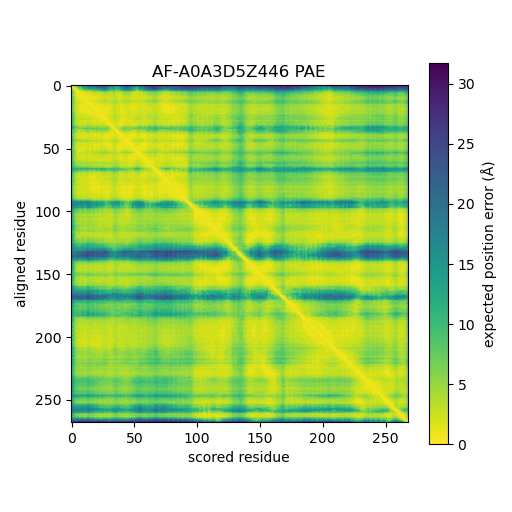VEKHIDVKKNIEFTIQQKITTDNNSLRNQFLVIDMEYQFAQEKVKNRTNGKTRFDLVAIDLKINKIMLLELKQGLGSLSGNAGVDDHFLRYQEHVAHPIFQSALREDVKGIISSKNQLGLWDFNASSLVLQVDQAEIDYAYVFAAHSSAELILYKQQYGEKYTTLYLEVQANNYILKDGI